Protein 1NLS (pdb70)

Nearest PDB structures (foldseek):
  4k1z-assembly1_C  TM=9.967E-01  e=8.860E-46  Canavalia boliviana
  5f5q-assembly1_A  TM=9.918E-01  e=4.093E-45  Canavalia cathartica
  2ow4-assembly1_A  TM=9.909E-01  e=2.829E-45  Canavalia rosea
  1wuv-assembly2_D-3  TM=9.919E-01  e=1.058E-44  Canavalia gladiata
  2cwm-assembly1_A  TM=9.911E-01  e=2.596E-44  Canavalia rosea

Sequence (237 aa):
ADTIVAVELDTYPNTDIGDPSYPHIGIDIKSVRSKKTAKWNMQNGKVGTAHIIYNSVDKRLSAVVSYPNADSATVSYDVDLDNVLPEWVRVGLSASTGLYKETNTILSWSFTSKLKSNSTHETNNALHFMFNQFSKDQKDLILQGDATTGTDGNLELTRVSSNGSPQGSSVGRALFYAPVHIWESSAVVASFEATFTFLIKSPDSHPADGIAFFISNIDSSIPSGSTGRLLGLFPDAN

Foldseek 3Di:
DWWKWKWWQWQFAPPVLPGPHGGWIFTDGRFLSGPKIKHDPDDAFFKKKKKWKDKQVQQKTKMWIDGPPDDIIMIIDRHRVPVRAPQKWWKKKKFFFAPFAKWKKWQKKKKKKWFFFPDVTRIDMDIDIDRFWCQCRPQKDKAWAWGGHDVRIITQWDADPVGAGDHPGMMMIIGNDIDGQDDPRGPMIMMMMMIMTHIHHPDPRHDTTMMIMIIHHPDHQAPPCHTSNRSPDNDRD

InterPro domains:
  IPR000985 Legume lectin, alpha chain, conserved site [PS00308] (248-257)
  IPR001220 Legume lectin domain [PF00139] (37-282)
  IPR001220 Legume lectin domain [cd06899] (37-278)
  IPR013320 Concanavalin A-like lectin/glucanase domain superfamily [SSF49899] (37-278)
  IPR016363 Legume lectin [PIRSF002690] (13-282)
  IPR019825 Legume lectin, beta chain, Mn/Ca-binding site [PS00307] (168-174)
  IPR050258 Leguminous Lectin [PTHR32401] (16-279)

Organism: Canavalia ensiformis (NCBI:txid3823)

B-factor: mean 15.06, std 12.26, range [3.86, 123.03]

CATH classification: 2.60.120.200

Secondary structure (DSSP, 8-state):
---EEEEEEE-S--GGGT--SS-EEEEEESSSS-SEEEE----TT-EEEEEEEEETTTTEEEEEEE-TTS--EEEEEE--GGGTS-SEEEEEEEEE-SSS----EEEEEEEEEEEEESSSS-EEEEEEEES---TT-TTEEEEET-EEEETTEEESS-B-TTS-B-SS-EEEEEESS-EE---TTEEEEEEEEEEEEE---SSSS---EEEEEEE-TT--PPTT--GGGTTT-SS--

Structure (mmCIF, N/CA/C/O backbone):
data_1NLS
#
_entry.id   1NLS
#
_cell.length_a   89.550
_cell.length_b   86.460
_cell.length_c   62.110
_cell.angle_alpha   90.00
_cell.angle_beta   90.00
_cell.angle_gamma   90.00
#
_symmetry.space_group_name_H-M   'I 2 2 2'
#
loop_
_entity.id
_entity.type
_entity.pdbx_description
1 polymer 'CONCANAVALIN A'
2 non-polymer 'MANGANESE (II) ION'
3 non-polymer 'CALCIUM ION'
4 water water
#
loop_
_atom_site.group_PDB
_atom_site.id
_atom_site.type_symbol
_atom_site.label_atom_id
_atom_site.label_alt_id
_atom_site.label_comp_id
_atom_site.label_asym_id
_atom_site.label_entity_id
_atom_site.label_seq_id
_atom_site.pdbx_PDB_ins_code
_atom_site.Cartn_x
_atom_site.Cartn_y
_atom_site.Cartn_z
_atom_site.occupancy
_atom_site.B_iso_or_equiv
_atom_site.auth_seq_id
_atom_site.auth_comp_id
_atom_site.auth_asym_id
_atom_site.auth_atom_id
_atom_site.pdbx_PDB_model_num
ATOM 1 N N . ALA A 1 1 ? 47.699 22.521 30.384 1.00 37.82 1 ALA A N 1
ATOM 2 C CA . ALA A 1 1 ? 48.661 22.866 29.347 1.00 27.31 1 ALA A CA 1
ATOM 3 C C . ALA A 1 1 ? 48.041 23.492 28.087 1.00 17.36 1 ALA A C 1
ATOM 4 O O . ALA A 1 1 ? 46.799 23.304 27.872 1.00 20.88 1 ALA A O 1
ATOM 6 N N . ASP A 1 2 ? 48.807 24.328 27.430 1.00 14.37 2 ASP A N 1
ATOM 7 C CA . ASP A 1 2 ? 48.339 24.986 26.199 1.00 11.73 2 ASP A CA 1
ATOM 8 C C . ASP A 1 2 ? 48.019 23.911 25.143 1.00 11.22 2 ASP A C 1
ATOM 9 O O . ASP A 1 2 ? 48.472 22.767 25.288 1.00 14.34 2 ASP A O 1
ATOM 14 N N . THR A 1 3 ? 47.341 24.394 24.096 1.00 10.42 3 THR A N 1
ATOM 15 C CA . THR A 1 3 ? 47.152 23.618 22.861 1.00 10.52 3 THR A CA 1
ATOM 16 C C . THR A 1 3 ? 47.984 24.298 21.775 1.00 9.81 3 THR A C 1
ATOM 17 O O . THR A 1 3 ? 47.730 25.469 21.509 1.00 12.38 3 THR A O 1
ATOM 21 N N . ILE A 1 4 ? 48.877 23.541 21.145 1.00 9.08 4 ILE A N 1
ATOM 22 C CA . ILE A 1 4 ? 49.788 24.096 20.140 1.00 8.61 4 ILE A CA 1
ATOM 23 C C . ILE A 1 4 ? 49.718 23.366 18.824 1.00 7.82 4 ILE A C 1
ATOM 24 O O . ILE A 1 4 ? 49.820 22.117 18.783 1.00 9.22 4 ILE A O 1
ATOM 29 N N . VAL A 1 5 ? 49.616 24.128 17.736 1.00 6.90 5 VAL A N 1
ATOM 30 C CA . VAL A 1 5 ? 49.878 23.685 16.375 1.00 6.84 5 VAL A CA 1
ATOM 31 C C . VAL A 1 5 ? 51.049 24.523 15.847 1.00 6.43 5 VAL A C 1
ATOM 32 O O . VAL A 1 5 ? 51.032 25.748 16.034 1.00 7.78 5 VAL A O 1
ATOM 36 N N . ALA A 1 6 ? 52.074 23.896 15.280 1.00 6.79 6 ALA A N 1
ATOM 37 C CA . ALA A 1 6 ? 53.224 24.682 14.851 1.00 6.34 6 ALA A CA 1
ATOM 38 C C . ALA A 1 6 ? 53.866 24.102 13.585 1.00 6.05 6 ALA A C 1
ATOM 39 O O . ALA A 1 6 ? 53.777 22.881 13.329 1.00 7.28 6 ALA A O 1
ATOM 41 N N . VAL A 1 7 ? 54.559 24.982 12.870 1.00 6.11 7 VAL A N 1
ATOM 42 C CA . VAL A 1 7 ? 55.508 24.605 11.813 1.00 5.87 7 VAL A CA 1
ATOM 43 C C . VAL A 1 7 ? 56.902 24.932 12.387 1.00 5.93 7 VAL A C 1
ATOM 44 O O . VAL A 1 7 ? 57.175 26.100 12.699 1.00 6.21 7 VAL A O 1
ATOM 48 N N . GLU A 1 8 ? 57.733 23.897 12.551 1.00 5.80 8 GLU A N 1
ATOM 49 C CA . GLU A 1 8 ? 59.089 24.088 13.099 1.00 6.06 8 GLU A CA 1
ATOM 50 C C . GLU A 1 8 ? 60.135 24.096 11.995 1.00 5.39 8 GLU A C 1
ATOM 51 O O . GLU A 1 8 ? 60.108 23.277 11.072 1.00 6.36 8 GLU A O 1
ATOM 57 N N . LEU A 1 9 ? 61.094 25.003 12.154 1.00 5.89 9 LEU A N 1
ATOM 58 C CA . LEU A 1 9 ? 62.379 25.046 11.403 1.00 6.02 9 LEU A CA 1
ATOM 59 C C . LEU A 1 9 ? 63.408 24.592 12.458 1.00 5.69 9 LEU A C 1
ATOM 60 O O . LEU A 1 9 ? 63.890 25.375 13.252 1.00 6.33 9 LEU A O 1
ATOM 67 N N . ASP A 1 10 ? 63.657 23.273 12.488 1.00 5.90 10 ASP A N 1
ATOM 68 C CA . ASP A 1 10 ? 64.398 22.614 13.554 1.00 6.24 10 ASP A CA 1
ATOM 69 C C . ASP A 1 10 ? 65.857 22.421 13.111 1.00 6.09 10 ASP A C 1
ATOM 70 O O . ASP A 1 10 ? 66.151 21.677 12.167 1.00 6.75 10 ASP A O 1
ATOM 75 N N . THR A 1 11 ? 66.747 23.217 13.756 1.00 6.15 11 THR A N 1
ATOM 76 C CA . THR A 1 11 ? 68.158 23.256 13.324 1.00 6.36 11 THR A CA 1
ATOM 77 C C . THR A 1 11 ? 69.026 22.161 13.940 1.00 6.43 11 THR A C 1
ATOM 78 O O . THR A 1 11 ? 70.160 21.977 13.423 1.00 8.01 11 THR A O 1
ATOM 82 N N . TYR A 1 12 ? 68.562 21.439 14.959 1.00 6.76 12 TYR A N 1
ATOM 83 C CA . TYR A 1 12 ? 69.434 20.494 15.676 1.00 6.73 12 TYR A CA 1
ATOM 84 C C . TYR A 1 12 ? 68.738 19.147 15.764 1.00 7.01 12 TYR A C 1
ATOM 85 O O . TYR A 1 12 ? 67.629 19.037 16.365 1.00 7.85 12 TYR A O 1
ATOM 94 N N . PRO A 1 13 ? 69.373 18.066 15.328 1.00 7.58 13 PRO A N 1
ATOM 95 C CA . PRO A 1 13 ? 68.740 16.752 15.360 1.00 8.41 13 PRO A CA 1
ATOM 96 C C . PRO A 1 13 ? 68.803 16.086 16.737 1.00 8.73 13 PRO A C 1
ATOM 97 O O . PRO A 1 13 ? 69.871 15.694 17.219 1.00 11.03 13 PRO A O 1
ATOM 101 N N . ASN A 1 14 ? 67.631 15.945 17.362 1.00 8.07 14 ASN A N 1
ATOM 102 C CA . ASN A 1 14 ? 67.472 15.226 18.641 1.00 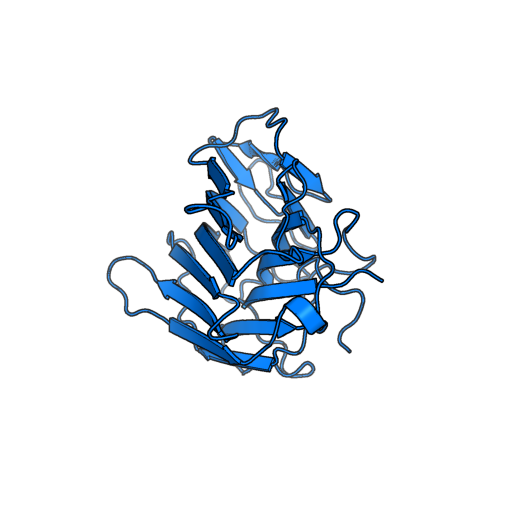8.61 14 ASN A CA 1
ATOM 103 C C . ASN A 1 14 ? 66.815 13.865 18.328 1.00 8.78 14 ASN A C 1
ATOM 104 O O . ASN A 1 14 ? 65.592 13.714 18.262 1.00 8.99 14 ASN A O 1
ATOM 109 N N . THR A 1 15 ? 67.626 12.840 18.066 1.00 11.47 15 THR A N 1
ATOM 110 C CA . THR A 1 15 ? 67.102 11.626 17.465 1.00 11.62 15 THR A CA 1
ATOM 111 C C . THR A 1 15 ? 66.220 10.850 18.449 1.00 11.94 15 THR A C 1
ATOM 112 O O . THR A 1 15 ? 65.348 10.111 17.998 1.00 14.60 15 THR A O 1
ATOM 116 N N . ASP A 1 16 ? 66.429 10.976 19.778 1.00 12.22 16 ASP A N 1
ATOM 117 C CA . ASP A 1 16 ? 65.542 10.311 20.759 1.00 12.98 16 ASP A CA 1
ATOM 118 C C . ASP A 1 16 ? 64.134 10.866 20.925 1.00 14.16 16 ASP A C 1
ATOM 119 O O . ASP A 1 16 ? 63.334 10.1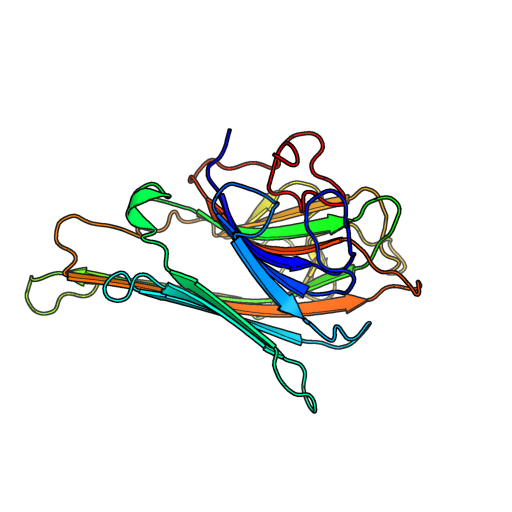47 21.522 1.00 22.44 16 ASP A O 1
ATOM 124 N N . ILE A 1 17 ? 63.801 11.984 20.315 1.00 11.87 17 ILE A N 1
ATOM 125 C CA . ILE A 1 17 ? 62.449 12.474 20.238 1.00 11.95 17 ILE A CA 1
ATOM 126 C C . ILE A 1 17 ? 61.908 12.483 18.798 1.00 10.47 17 ILE A C 1
ATOM 127 O O . ILE A 1 17 ? 60.982 13.197 18.483 1.00 13.62 17 ILE A O 1
ATOM 132 N N . GLY A 1 18 ? 62.573 11.645 17.972 1.00 11.35 18 GLY A N 1
ATOM 133 C CA . GLY A 1 18 ? 62.042 11.352 16.622 1.00 11.92 18 GLY A CA 1
ATOM 134 C C . GLY A 1 18 ? 62.562 12.288 15.577 1.00 10.09 18 GLY A C 1
ATOM 135 O O . GLY A 1 18 ? 62.144 12.132 14.397 1.00 11.03 18 GLY A O 1
ATOM 136 N N . ASP A 1 19 ? 63.452 13.227 15.882 1.00 8.47 19 ASP A N 1
ATOM 137 C CA . ASP A 1 19 ? 63.987 14.045 14.809 1.00 8.19 19 ASP A CA 1
ATOM 138 C C . ASP A 1 19 ? 64.750 13.147 13.827 1.00 8.42 19 ASP A C 1
ATOM 139 O O . ASP A 1 19 ? 65.482 12.223 14.246 1.00 9.89 19 ASP A O 1
ATOM 144 N N . PRO A 1 20 ? 64.713 13.448 12.544 1.00 9.29 20 PRO A N 1
ATOM 145 C CA . PRO A 1 20 ? 65.680 12.847 11.599 1.00 10.07 20 PRO A CA 1
ATOM 146 C C . PRO A 1 20 ? 67.069 13.355 11.931 1.00 9.45 20 PRO A C 1
ATOM 147 O O . PRO A 1 20 ? 67.248 14.328 12.654 1.00 10.21 20 PRO A O 1
ATOM 151 N N . SER A 1 21 ? 68.089 12.692 11.335 1.00 11.45 21 SER A N 1
ATOM 152 C CA . SER A 1 21 ? 69.499 13.023 11.626 1.00 12.47 21 SER A CA 1
ATOM 153 C C . SER A 1 21 ? 70.050 14.225 10.840 1.00 12.50 21 SER A C 1
ATOM 154 O O . SER A 1 21 ? 71.191 14.181 10.391 1.00 20.26 21 SER A O 1
ATOM 159 N N . TYR A 1 22 ? 69.264 15.252 10.634 1.00 10.64 22 TYR A N 1
ATOM 160 C CA . TYR A 1 22 ? 69.632 16.417 9.881 1.00 10.70 22 TYR A CA 1
ATOM 161 C C . TYR A 1 22 ? 68.665 17.567 10.238 1.00 8.94 22 TYR A C 1
ATOM 162 O O . TYR A 1 22 ? 67.536 17.277 10.727 1.00 9.12 22 TYR A O 1
ATOM 171 N N . PRO A 1 23 ? 69.033 18.809 9.986 1.00 8.68 23 PRO A N 1
ATOM 172 C CA . PRO A 1 23 ? 68.054 19.932 10.103 1.00 7.81 23 PRO A CA 1
ATOM 173 C C . PRO A 1 23 ? 66.838 19.612 9.216 1.00 6.92 23 PRO A C 1
ATOM 174 O O . PRO A 1 23 ? 66.955 19.026 8.154 1.00 7.60 23 PRO A O 1
ATOM 178 N N . HIS A 1 24 ? 65.661 20.075 9.685 1.00 6.57 24 HIS A N 1
ATOM 179 C CA . HIS A 1 24 ? 64.415 19.632 9.035 1.00 6.76 24 HIS A CA 1
ATOM 180 C C . HIS A 1 24 ? 63.309 20.663 9.325 1.00 6.14 24 HIS A C 1
ATOM 181 O O . HIS A 1 24 ? 63.378 21.424 10.283 1.00 7.28 24 HIS A O 1
ATOM 188 N N . ILE A 1 25 ? 62.307 20.625 8.430 1.00 6.97 25 ILE A N 1
ATOM 189 C CA . ILE A 1 25 ? 61.035 21.357 8.661 1.00 7.04 25 ILE A CA 1
ATOM 190 C C . ILE A 1 25 ? 60.004 20.349 9.079 1.00 7.09 25 ILE A C 1
ATOM 191 O O . ILE A 1 25 ? 60.009 19.175 8.607 1.00 9.69 25 ILE A O 1
ATOM 199 N N . GLY A 1 26 ? 59.126 20.681 10.020 1.00 6.51 26 GLY A N 1
ATOM 200 C CA . GLY A 1 26 ? 58.174 19.696 10.559 1.00 7.44 26 GLY A CA 1
ATOM 201 C C . GLY A 1 26 ? 56.834 20.372 10.868 1.00 6.44 26 GLY A C 1
ATOM 202 O O . GLY A 1 26 ? 56.747 21.567 11.175 1.00 7.00 26 GLY A O 1
ATOM 203 N N . ILE A 1 27 ? 55.795 19.519 10.900 1.00 7.13 27 ILE A N 1
ATOM 204 C CA . ILE A 1 27 ? 54.445 19.903 11.368 1.00 6.99 27 ILE A CA 1
ATOM 205 C C . ILE A 1 27 ? 54.189 19.262 12.706 1.00 7.04 27 ILE A C 1
ATOM 206 O O . ILE A 1 27 ? 54.243 18.006 12.811 1.00 7.72 27 ILE A O 1
ATOM 213 N N . ASP A 1 28 ? 53.923 20.091 13.708 1.00 6.68 28 ASP A N 1
ATOM 214 C CA . ASP A 1 28 ? 53.758 19.671 15.104 1.00 6.58 28 ASP A CA 1
ATOM 215 C C . ASP A 1 28 ? 52.302 19.881 15.530 1.00 7.06 28 ASP A C 1
ATOM 216 O O . ASP A 1 28 ? 51.810 21.026 15.530 1.00 7.81 28 ASP A O 1
ATOM 221 N N . ILE A 1 29 ? 51.617 18.806 15.877 1.00 7.37 29 ILE A N 1
ATOM 222 C CA . ILE A 1 29 ? 50.189 18.865 16.289 1.00 8.01 29 ILE A CA 1
ATOM 223 C C . ILE A 1 29 ? 50.172 18.349 17.736 1.00 8.41 29 ILE A C 1
ATOM 224 O O . ILE A 1 29 ? 50.188 17.135 17.995 1.00 9.43 29 ILE A O 1
ATOM 229 N N . LYS A 1 30 ? 50.203 19.285 18.708 1.00 8.68 30 LYS A N 1
ATOM 230 C CA . LYS A 1 30 ? 50.100 18.984 20.117 1.00 9.49 30 LYS A CA 1
ATOM 231 C C . LYS A 1 30 ? 51.280 18.180 20.701 1.00 10.50 30 LYS A C 1
ATOM 232 O O . LYS A 1 30 ? 51.191 17.622 21.804 1.00 12.42 30 LYS A O 1
ATOM 238 N N . SER A 1 31 ? 52.402 18.112 19.958 1.00 9.70 31 SER A N 1
ATOM 239 C CA . SER A 1 31 ? 53.585 17.372 20.423 1.00 9.55 31 SER A CA 1
ATOM 240 C C . SER A 1 31 ? 54.789 17.908 19.649 1.00 8.32 31 SER A C 1
ATOM 241 O O . SER A 1 31 ? 54.686 18.195 18.442 1.00 8.61 31 SER A O 1
ATOM 244 N N . VAL A 1 32 ? 55.951 17.924 20.320 1.00 8.39 32 VAL A N 1
ATOM 245 C CA . VAL A 1 32 ? 57.232 18.228 19.671 1.00 8.79 32 VAL A CA 1
ATOM 246 C C . VAL A 1 32 ? 57.689 17.139 18.712 1.00 8.87 32 VAL A C 1
ATOM 247 O O . VAL A 1 32 ? 58.584 17.335 17.888 1.00 10.24 32 VAL A O 1
ATOM 251 N N . ARG A 1 33 ? 57.145 15.941 18.802 1.00 9.34 33 ARG A N 1
ATOM 252 C CA . ARG A 1 33 ? 57.397 14.797 17.943 1.00 9.37 33 ARG A CA 1
ATOM 253 C C . ARG A 1 33 ? 56.557 14.978 16.709 1.00 9.36 33 ARG A C 1
ATOM 254 O O . ARG A 1 33 ? 55.359 14.632 16.659 1.00 10.02 33 ARG A O 1
ATOM 262 N N . SER A 1 34 ? 57.152 15.584 15.685 1.00 9.04 34 SER A N 1
ATOM 263 C CA . SER A 1 34 ? 56.417 16.032 14.500 1.00 8.25 34 SER A CA 1
ATOM 264 C C . SER A 1 34 ? 55.632 14.888 13.900 1.00 8.52 34 SER A C 1
ATOM 265 O O . SER A 1 34 ? 56.108 13.764 13.808 1.00 10.25 34 SER A O 1
ATOM 268 N N . LYS A 1 35 ? 54.457 15.239 13.372 1.00 8.51 35 LYS A N 1
ATOM 269 C CA . LYS A 1 35 ? 53.640 14.305 12.587 1.00 8.85 35 LYS A CA 1
ATOM 270 C C . LYS A 1 35 ? 54.219 14.049 11.202 1.00 9.26 35 LYS A C 1
ATOM 271 O O . LYS A 1 35 ? 53.949 12.957 10.618 1.00 10.92 35 LYS A O 1
ATOM 277 N N . LYS A 1 36 ? 54.955 14.974 10.636 1.00 9.15 36 LYS A N 1
ATOM 278 C CA . LYS A 1 36 ? 55.556 14.883 9.305 1.00 10.04 36 LYS A CA 1
ATOM 279 C C . LYS A 1 36 ? 56.779 15.799 9.289 1.00 8.66 36 LYS A C 1
ATOM 280 O O . LYS A 1 36 ? 56.728 16.883 9.873 1.00 8.51 36 LYS A O 1
ATOM 286 N N . THR A 1 37 ? 57.869 15.339 8.656 1.00 9.21 37 THR A N 1
ATOM 287 C CA . THR A 1 37 ? 59.094 16.121 8.495 1.00 8.71 37 THR A CA 1
ATOM 288 C C . THR A 1 37 ? 59.583 16.074 7.043 1.00 8.86 37 THR A C 1
ATOM 289 O O . THR A 1 37 ? 59.232 15.120 6.315 1.00 10.08 37 THR A O 1
ATOM 293 N N . ALA A 1 38 ? 60.440 17.008 6.680 1.00 8.29 38 ALA A N 1
ATOM 294 C CA . ALA A 1 38 ? 61.207 16.982 5.439 1.00 8.50 38 ALA A CA 1
ATOM 295 C C . ALA A 1 38 ? 62.611 17.560 5.707 1.00 7.19 38 ALA A C 1
ATOM 296 O O . ALA A 1 38 ? 62.787 18.432 6.542 1.00 7.74 38 ALA A O 1
ATOM 298 N N . LYS A 1 39 ? 63.591 17.020 4.974 1.00 8.53 39 LYS A N 1
ATOM 299 C CA . LYS A 1 39 ? 64.954 17.526 5.084 1.00 7.91 39 LYS A CA 1
ATOM 300 C C . LYS A 1 39 ? 65.029 19.020 4.691 1.00 7.41 39 LYS A C 1
ATOM 301 O O . LYS A 1 39 ? 64.428 19.466 3.705 1.00 8.72 39 LYS A O 1
ATOM 309 N N . TRP A 1 40 ? 65.799 19.772 5.471 1.00 7.54 40 TRP A N 1
ATOM 310 C CA . TRP A 1 40 ? 65.963 21.216 5.273 1.00 7.58 40 TRP A CA 1
ATOM 311 C C . TRP A 1 40 ? 67.493 21.517 5.224 1.00 7.83 40 TRP A C 1
ATOM 312 O O . TRP A 1 40 ? 68.196 21.323 6.226 1.00 8.99 40 TRP A O 1
ATOM 323 N N . ASN A 1 41 ? 67.951 22.002 4.071 1.00 7.55 41 ASN A N 1
ATOM 324 C CA . ASN A 1 41 ? 69.360 22.384 3.903 1.00 8.46 41 ASN A CA 1
ATOM 325 C C . ASN A 1 41 ? 69.570 23.783 4.432 1.00 8.85 41 ASN A C 1
ATOM 326 O O . ASN A 1 41 ? 69.755 24.785 3.723 1.00 9.80 41 ASN A O 1
ATOM 331 N N . MET A 1 42 ? 69.573 23.891 5.773 1.00 9.30 42 MET A N 1
ATOM 332 C CA . MET A 1 42 ? 69.699 25.158 6.460 1.00 9.66 42 MET A CA 1
ATOM 333 C C . MET A 1 42 ? 71.070 25.782 6.148 1.00 9.64 42 MET A C 1
ATOM 334 O O . MET A 1 42 ? 72.088 25.079 6.101 1.00 12.03 42 MET A O 1
ATOM 341 N N . GLN A 1 43 ? 71.102 27.072 5.951 1.00 10.04 43 GLN A N 1
ATOM 342 C CA . GLN A 1 43 ? 72.320 27.876 5.620 1.00 10.21 43 GLN A CA 1
ATOM 343 C C . GLN A 1 43 ? 72.587 28.886 6.716 1.00 10.38 43 GLN A C 1
ATOM 344 O O . GLN A 1 43 ? 71.919 29.906 6.862 1.00 12.88 43 GLN A O 1
ATOM 350 N N . ASN A 1 44 ? 73.658 28.622 7.473 1.00 11.80 44 ASN A N 1
ATOM 351 C CA . ASN A 1 44 ? 74.093 29.472 8.579 1.00 10.91 44 ASN A CA 1
ATOM 352 C C . ASN A 1 44 ? 74.440 30.827 8.030 1.00 10.98 44 ASN A C 1
ATOM 353 O O . ASN A 1 44 ? 75.304 30.993 7.158 1.00 14.51 44 ASN A O 1
ATOM 358 N N . GLY A 1 45 ? 73.788 31.874 8.536 1.00 10.18 45 GLY A N 1
ATOM 359 C CA . GLY A 1 45 ? 74.134 33.258 8.199 1.00 11.79 45 GLY A CA 1
ATOM 360 C C . GLY A 1 45 ? 73.425 33.859 6.995 1.00 10.88 45 GLY A C 1
ATOM 361 O O . GLY A 1 45 ? 73.689 35.040 6.664 1.00 14.46 45 GLY A O 1
ATOM 362 N N . LYS A 1 46 ? 72.510 33.108 6.376 1.00 9.86 46 LYS A N 1
ATOM 363 C CA . LYS A 1 46 ? 71.783 33.618 5.222 1.00 10.20 46 LYS A CA 1
ATOM 364 C C . LYS A 1 46 ? 70.315 33.887 5.594 1.00 8.52 46 LYS A C 1
ATOM 365 O O . LYS A 1 46 ? 69.763 33.226 6.453 1.00 12.24 46 LYS A O 1
ATOM 371 N N . VAL A 1 47 ? 69.702 34.880 4.979 1.00 10.22 47 VAL A N 1
ATOM 372 C CA . VAL A 1 47 ? 68.285 35.195 5.209 1.00 9.01 47 VAL A CA 1
ATOM 373 C C . VAL A 1 47 ? 67.402 34.221 4.412 1.00 8.60 47 VAL A C 1
ATOM 374 O O . VAL A 1 47 ? 67.543 34.129 3.186 1.00 12.70 47 VAL A O 1
ATOM 378 N N . GLY A 1 48 ? 66.509 33.530 5.122 1.00 7.53 48 GLY A N 1
ATOM 379 C CA . GLY A 1 48 ? 65.550 32.638 4.484 1.00 9.29 48 GLY A CA 1
ATOM 380 C C . GLY A 1 48 ? 64.107 33.114 4.689 1.00 6.39 48 GLY A C 1
ATOM 381 O O . GLY A 1 48 ? 63.851 34.011 5.481 1.00 7.18 48 GLY A O 1
ATOM 382 N N . THR A 1 49 ? 63.191 32.448 3.975 1.00 6.64 49 THR A N 1
ATOM 383 C CA . THR A 1 49 ? 61.765 32.751 4.028 1.00 6.86 49 THR A CA 1
ATOM 384 C C . THR A 1 49 ? 60.953 31.482 4.192 1.00 6.52 49 THR A C 1
ATOM 385 O O . THR A 1 49 ? 61.178 30.533 3.424 1.00 8.19 49 THR A O 1
ATOM 389 N N . ALA A 1 50 ? 59.987 31.507 5.099 1.00 6.70 50 ALA A N 1
ATOM 390 C CA . ALA A 1 50 ? 59.044 30.430 5.305 1.00 6.53 50 ALA A CA 1
ATOM 391 C C . ALA A 1 50 ? 57.610 30.921 4.986 1.00 6.68 50 ALA A C 1
ATOM 392 O O . ALA A 1 50 ? 57.246 32.028 5.372 1.00 8.08 50 ALA A O 1
ATOM 394 N N . HIS A 1 51 ? 56.830 30.022 4.411 1.00 6.75 51 HIS A N 1
ATOM 395 C CA . HIS A 1 51 ? 55.409 30.232 4.086 1.00 7.08 51 HIS A CA 1
ATOM 396 C C . HIS A 1 51 ? 54.593 29.078 4.688 1.00 7.36 51 HIS A C 1
ATOM 397 O O . HIS A 1 51 ? 54.995 27.921 4.564 1.00 9.56 51 HIS A O 1
ATOM 404 N N . ILE A 1 52 ? 53.448 29.414 5.300 1.00 6.95 52 ILE A N 1
ATOM 405 C CA . ILE A 1 52 ? 52.551 28.436 5.920 1.00 7.31 52 ILE A CA 1
ATOM 406 C C . ILE A 1 52 ? 51.119 28.734 5.387 1.00 7.32 52 ILE A C 1
ATOM 407 O O . ILE A 1 52 ? 50.712 29.880 5.353 1.00 9.09 52 ILE A O 1
ATOM 412 N N . ILE A 1 53 ? 50.402 27.687 4.979 1.00 6.51 53 ILE A N 1
ATOM 413 C CA . ILE A 1 53 ? 49.066 27.831 4.382 1.00 6.92 53 ILE A CA 1
ATOM 414 C C . ILE A 1 53 ? 48.147 26.722 4.921 1.00 6.88 53 ILE A C 1
ATOM 415 O O . ILE A 1 53 ? 48.548 25.575 5.194 1.00 7.84 53 ILE A O 1
ATOM 420 N N . TYR A 1 54 ? 46.835 27.078 5.025 1.00 7.10 54 TYR A N 1
ATOM 421 C CA . TYR A 1 54 ? 45.815 26.146 5.466 1.00 7.11 54 TYR A CA 1
ATOM 422 C C . TYR A 1 54 ? 44.430 26.663 5.023 1.00 7.04 54 TYR A C 1
ATOM 423 O O . TYR A 1 54 ? 44.184 27.863 5.120 1.00 7.44 54 TYR A O 1
ATOM 432 N N . ASN A 1 55 ? 43.507 25.738 4.727 1.00 6.92 55 ASN A N 1
ATOM 433 C CA . ASN A 1 55 ? 42.095 26.146 4.624 1.00 7.36 55 ASN A CA 1
ATOM 434 C C . ASN A 1 55 ? 41.225 24.988 5.146 1.00 7.21 55 ASN A C 1
ATOM 435 O O . ASN A 1 55 ? 41.600 23.828 5.148 1.00 7.53 55 ASN A O 1
ATOM 440 N N . SER A 1 56 ? 39.992 25.389 5.561 1.00 7.75 56 SER A N 1
ATOM 441 C CA . SER A 1 56 ? 39.075 24.431 6.195 1.00 7.97 56 SER A CA 1
ATOM 442 C C . SER A 1 56 ? 38.357 23.504 5.219 1.00 8.04 56 SER A C 1
ATOM 443 O O . SER A 1 56 ? 37.705 22.540 5.691 1.00 9.80 56 SER A O 1
ATOM 446 N N . VAL A 1 57 ? 38.404 23.790 3.924 1.00 8.18 57 VAL A N 1
ATOM 447 C CA . VAL A 1 57 ? 37.827 22.871 2.928 1.00 9.05 57 VAL A CA 1
ATOM 448 C C . VAL A 1 57 ? 38.724 21.660 2.781 1.00 9.33 57 VAL A C 1
ATOM 449 O O . VAL A 1 57 ? 38.299 20.501 2.775 1.00 12.89 57 VAL A O 1
ATOM 453 N N . ASP A 1 58 ? 40.022 21.943 2.517 1.00 9.16 58 ASP A N 1
ATOM 454 C CA . ASP A 1 58 ? 40.992 20.865 2.263 1.00 9.44 58 ASP A CA 1
ATOM 455 C C . ASP A 1 58 ? 41.576 20.242 3.497 1.00 8.67 58 ASP A C 1
ATOM 456 O O . ASP A 1 58 ? 42.020 19.070 3.461 1.00 10.90 58 ASP A O 1
ATOM 461 N N . LYS A 1 59 ? 41.646 20.965 4.599 1.00 8.38 59 LYS A N 1
ATOM 462 C CA . LYS A 1 59 ? 42.109 20.424 5.885 1.00 8.33 59 LYS A CA 1
ATOM 463 C C . LYS A 1 59 ? 43.525 19.826 5.720 1.00 8.26 59 LYS A C 1
ATOM 464 O O . LYS A 1 59 ? 43.819 18.703 6.169 1.00 9.86 59 LYS A O 1
ATOM 472 N N . ARG A 1 60 ? 44.416 20.646 5.176 1.00 8.86 60 ARG A N 1
ATOM 473 C CA . ARG A 1 60 ? 45.816 20.264 4.964 1.00 9.16 60 ARG A CA 1
ATOM 474 C C . ARG A 1 60 ? 46.701 21.450 5.353 1.00 8.23 60 ARG A C 1
ATOM 475 O O . ARG A 1 60 ? 46.649 22.527 4.763 1.00 9.58 60 ARG A O 1
ATOM 488 N N . LEU A 1 61 ? 47.539 21.245 6.366 1.00 7.80 61 LEU A N 1
ATOM 489 C CA . LEU A 1 61 ? 48.498 22.277 6.809 1.00 7.23 61 LEU A CA 1
ATOM 490 C C . LEU A 1 61 ? 49.798 22.047 6.021 1.00 7.39 61 LEU A C 1
ATOM 491 O O . LEU A 1 61 ? 50.369 20.954 6.094 1.00 9.27 61 LEU A O 1
ATOM 496 N N . SER A 1 62 ? 50.244 23.078 5.286 1.00 6.85 62 SER A N 1
ATOM 497 C CA . SER A 1 62 ? 51.428 22.966 4.401 1.00 7.28 62 SER A CA 1
ATOM 498 C C . SER A 1 62 ? 52.380 24.115 4.681 1.00 7.03 62 SER A C 1
ATOM 499 O O . SER A 1 62 ? 51.980 25.213 5.051 1.00 7.76 62 SER A O 1
ATOM 502 N N . ALA A 1 63 ? 53.682 23.833 4.443 1.00 6.78 63 ALA A N 1
ATOM 503 C CA . ALA A 1 63 ? 54.699 24.843 4.616 1.00 6.53 63 ALA A CA 1
ATOM 504 C C . ALA A 1 63 ? 55.804 24.656 3.571 1.00 6.32 63 ALA A C 1
ATOM 505 O O . ALA A 1 63 ? 56.067 23.515 3.112 1.00 7.35 63 ALA A O 1
ATOM 507 N N . VAL A 1 64 ? 56.455 25.759 3.212 1.00 6.63 64 VAL A N 1
ATOM 508 C CA . VAL A 1 64 ? 57.577 25.793 2.276 1.00 6.84 64 VAL A CA 1
ATOM 509 C C . VAL A 1 64 ? 58.640 26.749 2.859 1.00 7.43 64 VAL A C 1
ATOM 510 O O . VAL A 1 64 ? 58.293 27.789 3.412 1.00 9.51 64 VAL A O 1
ATOM 514 N N . VAL A 1 65 ? 59.925 26.364 2.770 1.00 7.16 65 VAL A N 1
ATOM 515 C CA . VAL A 1 65 ? 61.012 27.206 3.237 1.00 6.81 65 VAL A CA 1
ATOM 516 C C . VAL A 1 65 ? 62.065 27.237 2.082 1.00 6.97 65 VAL A C 1
ATOM 517 O O . VAL A 1 65 ? 62.339 26.230 1.441 1.00 8.73 65 VAL A O 1
ATOM 524 N N . SER A 1 66 ? 62.681 28.398 1.907 1.00 7.22 66 SER A N 1
ATOM 525 C CA . SER A 1 66 ? 63.707 28.577 0.855 1.00 8.41 66 SER A CA 1
ATOM 526 C C . SER A 1 66 ? 64.712 29.645 1.265 1.00 6.53 66 SER A C 1
ATOM 527 O O . SER A 1 66 ? 64.500 30.430 2.178 1.00 8.25 66 SER A O 1
ATOM 530 N N . TYR A 1 67 ? 65.834 29.648 0.517 1.00 7.48 67 TYR A N 1
ATOM 531 C CA . TYR A 1 67 ? 66.791 30.736 0.471 1.00 7.48 67 TYR A CA 1
ATOM 532 C C . TYR A 1 67 ? 66.943 31.223 -0.965 1.00 7.86 67 TYR A C 1
ATOM 533 O O . TYR A 1 67 ? 66.764 30.419 -1.906 1.00 8.44 67 TYR A O 1
ATOM 542 N N . PRO A 1 68 ? 67.402 32.455 -1.173 1.00 9.40 68 PRO A N 1
ATOM 543 C CA . PRO A 1 68 ? 67.805 32.874 -2.524 1.00 10.83 68 PRO A CA 1
ATOM 544 C C . PRO A 1 68 ? 68.869 31.883 -3.083 1.00 8.83 68 PRO A C 1
ATOM 545 O O . PRO A 1 68 ? 69.742 31.418 -2.379 1.00 10.04 68 PRO A O 1
ATOM 549 N N . ASN A 1 69 ? 68.801 31.629 -4.387 1.00 10.10 69 ASN A N 1
ATOM 550 C CA . ASN A 1 69 ? 69.761 30.788 -5.110 1.00 10.07 69 ASN A CA 1
ATOM 551 C C . ASN A 1 69 ? 69.673 29.330 -4.751 1.00 9.49 69 ASN A C 1
ATOM 552 O O . ASN A 1 69 ? 70.498 28.541 -5.251 1.00 11.52 69 ASN A O 1
ATOM 557 N N . ALA A 1 70 ? 68.664 28.910 -3.963 1.00 8.89 70 ALA A N 1
ATOM 558 C CA . ALA A 1 70 ? 68.573 27.519 -3.501 1.00 7.84 70 ALA A CA 1
ATOM 559 C C . ALA A 1 70 ? 67.169 26.934 -3.768 1.00 7.58 70 ALA A C 1
ATOM 560 O O . ALA A 1 70 ? 66.186 27.673 -3.852 1.00 8.47 70 ALA A O 1
ATOM 562 N N . ASP A 1 71 ? 67.132 25.627 -3.868 1.00 7.37 71 ASP A N 1
ATOM 563 C CA . ASP A 1 71 ? 65.869 24.880 -3.894 1.00 7.38 71 ASP A CA 1
ATOM 564 C C . ASP A 1 71 ? 65.145 25.031 -2.558 1.00 7.28 71 ASP A C 1
ATOM 565 O O . ASP A 1 71 ? 65.688 25.339 -1.533 1.00 10.28 71 ASP A O 1
ATOM 570 N N . SER A 1 72 ? 63.842 24.763 -2.615 1.00 7.68 72 SER A N 1
ATOM 571 C CA . SER A 1 72 ? 62.972 24.804 -1.441 1.00 7.62 72 SER A CA 1
ATOM 572 C C . SER A 1 72 ? 62.872 23.433 -0.769 1.00 7.21 72 SER A C 1
ATOM 573 O O . SER A 1 72 ? 63.210 22.381 -1.352 1.00 7.90 72 SER A O 1
ATOM 578 N N . ALA A 1 73 ? 62.338 23.449 0.471 1.00 7.37 73 ALA A N 1
ATOM 579 C CA . ALA A 1 73 ? 61.887 22.270 1.201 1.00 7.47 73 ALA A CA 1
ATOM 580 C C . ALA A 1 73 ? 60.406 22.479 1.510 1.00 6.80 73 ALA A C 1
ATOM 581 O O . ALA A 1 73 ? 59.977 23.604 1.797 1.00 7.91 73 ALA A O 1
ATOM 583 N N . THR A 1 74 ? 59.634 21.382 1.513 1.00 7.19 74 THR A N 1
ATOM 584 C CA . THR A 1 74 ? 58.185 21.490 1.809 1.00 7.28 74 THR A CA 1
ATOM 585 C C . THR A 1 74 ? 57.739 20.316 2.627 1.00 6.88 74 THR A C 1
ATOM 586 O O . THR A 1 74 ? 58.266 19.195 2.549 1.00 8.23 74 THR A O 1
ATOM 590 N N . VAL A 1 75 ? 56.687 20.561 3.435 1.00 7.26 75 VAL A N 1
ATOM 591 C CA . VAL A 1 75 ? 56.039 19.492 4.232 1.00 7.57 75 VAL A CA 1
ATOM 592 C C . VAL A 1 75 ? 54.542 19.796 4.300 1.00 7.81 75 VAL A C 1
ATOM 593 O O . VAL A 1 75 ? 54.122 20.951 4.334 1.00 8.36 75 VAL A O 1
ATOM 597 N N . SER A 1 76 ? 53.747 18.718 4.336 1.00 7.99 76 SER A N 1
ATOM 598 C CA . SER A 1 76 ? 52.292 18.831 4.461 1.00 9.27 76 SER A CA 1
ATOM 599 C C . SER A 1 76 ? 51.748 17.731 5.384 1.00 9.23 76 SER A C 1
ATOM 600 O O . SER A 1 76 ? 52.318 16.636 5.448 1.00 10.61 76 SER A O 1
ATOM 603 N N . TYR A 1 77 ? 50.609 18.029 6.028 1.00 8.90 77 TYR A N 1
ATOM 604 C CA . TYR A 1 77 ? 49.978 17.052 6.894 1.00 8.74 77 TYR A CA 1
ATOM 605 C C . TYR A 1 77 ? 48.447 17.301 6.867 1.00 7.90 77 TYR A C 1
ATOM 606 O O . TYR A 1 77 ? 47.997 18.433 7.060 1.00 8.95 77 TYR A O 1
ATOM 615 N N . ASP A 1 78 ? 47.693 16.217 6.658 1.00 8.49 78 ASP A N 1
ATOM 616 C CA . ASP A 1 78 ? 46.215 16.264 6.681 1.00 8.95 78 ASP A CA 1
ATOM 617 C C . ASP A 1 78 ? 45.739 16.329 8.134 1.00 9.38 78 ASP A C 1
ATOM 618 O O . ASP A 1 78 ? 45.953 15.387 8.902 1.00 11.36 78 ASP A O 1
ATOM 626 N N . VAL A 1 79 ? 45.065 17.400 8.501 1.00 8.99 79 VAL A N 1
ATOM 627 C CA . VAL A 1 79 ? 44.591 17.624 9.857 1.00 9.97 79 VAL A CA 1
ATOM 628 C C . VAL A 1 79 ? 43.444 18.662 9.798 1.00 9.07 79 VAL A C 1
ATOM 629 O O . VAL A 1 79 ? 43.533 19.695 9.115 1.00 10.25 79 VAL A O 1
ATOM 633 N N . ASP A 1 80 ? 42.350 18.292 10.487 1.00 9.46 80 ASP A N 1
ATOM 634 C CA . ASP A 1 80 ? 41.222 19.256 10.653 1.00 9.19 80 ASP A CA 1
ATOM 635 C C . ASP A 1 80 ? 41.486 20.110 11.872 1.00 9.29 80 ASP A C 1
ATOM 636 O O . ASP A 1 80 ? 41.305 19.657 12.998 1.00 10.12 80 ASP A O 1
ATOM 641 N N . LEU A 1 81 ? 41.993 21.332 11.652 1.00 9.63 81 LEU A N 1
ATOM 642 C CA . LEU A 1 81 ? 42.356 22.182 12.770 1.00 10.19 81 LEU A CA 1
ATOM 643 C C . LEU A 1 81 ? 41.201 22.553 13.671 1.00 11.10 81 LEU A C 1
ATOM 644 O O . LEU A 1 81 ? 41.419 22.883 14.841 1.00 11.40 81 LEU A O 1
ATOM 649 N N . ASP A 1 82 ? 39.955 22.485 13.165 1.00 10.45 82 ASP A N 1
ATOM 650 C CA . ASP A 1 82 ? 38.824 22.752 14.064 1.00 11.31 82 ASP A CA 1
ATOM 651 C C . ASP A 1 82 ? 38.624 21.660 15.090 1.00 10.52 82 ASP A C 1
ATOM 652 O O . ASP A 1 82 ? 37.889 21.914 16.041 1.00 12.13 82 ASP A O 1
ATOM 657 N N . ASN A 1 83 ? 39.255 20.507 14.902 1.00 10.27 83 ASN A N 1
ATOM 658 C CA . ASN A 1 83 ? 39.240 19.467 15.901 1.00 11.12 83 ASN A CA 1
ATOM 659 C C . ASN A 1 83 ? 40.443 19.496 16.850 1.00 10.67 83 ASN A C 1
ATOM 660 O O . ASN A 1 83 ? 40.550 18.621 17.751 1.00 15.32 83 ASN A O 1
ATOM 665 N N . VAL A 1 84 ? 41.343 20.399 16.645 1.00 9.92 84 VAL A N 1
ATOM 666 C CA . VAL A 1 84 ? 42.550 20.553 17.454 1.00 10.05 84 VAL A CA 1
ATOM 667 C C . VAL A 1 84 ? 42.538 21.831 18.261 1.00 9.39 84 VAL A C 1
ATOM 668 O O . VAL A 1 84 ? 42.771 21.854 19.478 1.00 11.84 84 VAL A O 1
ATOM 672 N N . LEU A 1 85 ? 42.261 22.955 17.590 1.00 9.67 85 LEU A N 1
ATOM 673 C CA . LEU A 1 85 ? 42.347 24.294 18.194 1.00 9.47 85 LEU A CA 1
ATOM 674 C C . LEU A 1 85 ? 40.971 24.833 18.568 1.00 9.84 85 LEU A C 1
ATOM 675 O O . LEU A 1 85 ? 39.953 24.428 17.976 1.00 11.21 85 LEU A O 1
ATOM 680 N N . PRO A 1 86 ? 40.949 25.731 19.561 1.00 9.62 86 PRO A N 1
ATOM 681 C CA . PRO A 1 86 ? 39.690 26.450 19.873 1.00 10.66 86 PRO A CA 1
ATOM 682 C C . PRO A 1 86 ? 39.316 27.426 18.769 1.00 9.56 86 PRO A C 1
ATOM 683 O O . PRO A 1 86 ? 40.094 27.712 17.829 1.00 10.89 86 PRO A O 1
ATOM 687 N N . GLU A 1 87 ? 38.085 27.959 18.832 1.00 9.45 87 GLU A N 1
ATOM 688 C CA . GLU A 1 87 ? 37.549 28.854 17.836 1.00 9.89 87 GLU A CA 1
ATOM 689 C C . GLU A 1 87 ? 38.293 30.183 17.737 1.00 7.95 87 GLU A C 1
ATOM 690 O O . GLU A 1 87 ? 38.353 30.794 16.652 1.00 8.96 87 GLU A O 1
ATOM 696 N N . TRP A 1 88 ? 38.790 30.675 18.876 1.00 7.44 88 TRP A N 1
ATOM 697 C CA . TRP A 1 88 ? 39.633 31.871 18.963 1.00 7.50 88 TRP A CA 1
ATOM 698 C C . TRP A 1 88 ? 41.043 31.419 19.408 1.00 7.28 88 TRP A C 1
ATOM 699 O O . TRP A 1 88 ? 41.181 30.612 20.305 1.00 8.05 88 TRP A O 1
ATOM 710 N N . VAL A 1 89 ? 42.051 31.995 18.721 1.00 7.25 89 VAL A N 1
ATOM 711 C CA . VAL A 1 89 ? 43.465 31.648 18.955 1.00 6.87 89 VAL A CA 1
ATOM 712 C C . VAL A 1 89 ? 44.304 32.909 18.996 1.00 6.85 89 VAL A C 1
ATOM 713 O O . VAL A 1 89 ? 43.862 33.999 18.579 1.00 7.59 89 VAL A O 1
ATOM 717 N N . ARG A 1 90 ? 45.559 32.764 19.406 1.00 6.84 90 ARG A N 1
ATOM 718 C CA . ARG A 1 90 ? 46.601 33.751 19.064 1.00 6.60 90 ARG A CA 1
ATOM 719 C C . ARG A 1 90 ? 47.603 33.054 18.133 1.00 6.82 90 ARG A C 1
ATOM 720 O O . ARG A 1 90 ? 47.758 31.836 18.167 1.00 8.00 90 ARG A O 1
ATOM 728 N N . VAL A 1 91 ? 48.278 33.878 17.317 1.00 6.71 91 VAL A N 1
ATOM 729 C CA . VAL A 1 91 ? 49.327 33.399 16.408 1.00 6.37 91 VAL A CA 1
ATOM 730 C C . VAL A 1 91 ? 50.671 34.049 16.844 1.00 6.05 91 VAL A C 1
ATOM 731 O O . VAL A 1 91 ? 50.694 35.156 17.379 1.00 6.59 91 VAL A O 1
ATOM 735 N N . GLY A 1 92 ? 51.763 33.292 16.621 1.00 5.73 92 GLY A N 1
ATOM 736 C CA . GLY A 1 92 ? 53.038 33.747 17.117 1.00 6.42 92 GLY A CA 1
ATOM 737 C C . GLY A 1 92 ? 54.233 33.101 16.440 1.00 5.79 92 GLY A C 1
ATOM 738 O O . GLY A 1 92 ? 54.111 32.184 15.623 1.00 5.87 92 GLY A O 1
ATOM 739 N N . LEU A 1 93 ? 55.392 33.632 16.834 1.00 5.73 93 LEU A N 1
ATOM 740 C CA . LEU A 1 93 ? 56.709 33.056 16.498 1.00 5.55 93 LEU A CA 1
ATOM 741 C C . LEU A 1 93 ? 57.419 32.683 17.802 1.00 5.57 93 LEU A C 1
ATOM 742 O O . LEU A 1 93 ? 57.342 33.448 18.778 1.00 6.84 93 LEU A O 1
ATOM 747 N N . SER A 1 94 ? 58.129 31.588 17.814 1.00 5.80 94 SER A N 1
ATOM 748 C CA . SER A 1 94 ? 58.864 31.102 19.011 1.00 6.28 94 SER A CA 1
ATOM 749 C C . SER A 1 94 ? 60.254 30.642 18.553 1.00 5.80 94 SER A C 1
ATOM 750 O O . SER A 1 94 ? 60.444 30.175 17.440 1.00 6.80 94 SER A O 1
ATOM 753 N N . ALA A 1 95 ? 61.220 30.714 19.484 1.00 6.37 95 ALA A N 1
ATOM 754 C CA . ALA A 1 95 ? 62.548 30.139 19.190 1.00 6.09 95 ALA A CA 1
ATOM 755 C C . ALA A 1 95 ? 63.246 29.849 20.519 1.00 5.67 95 ALA A C 1
ATOM 756 O O . ALA A 1 95 ? 62.885 30.365 21.588 1.00 7.04 95 ALA A O 1
ATOM 758 N N . SER A 1 96 ? 64.283 29.022 20.433 1.00 6.08 96 SER A N 1
ATOM 759 C CA . SER A 1 96 ? 65.051 28.640 21.607 1.00 6.28 96 SER A CA 1
ATOM 760 C C . SER A 1 96 ? 66.491 28.300 21.216 1.00 6.06 96 SER A C 1
ATOM 761 O O . SER A 1 96 ? 66.834 28.049 20.071 1.00 6.67 96 SER A O 1
ATOM 764 N N . THR A 1 97 ? 67.314 28.311 22.284 1.00 6.83 97 THR A N 1
ATOM 765 C CA . THR A 1 97 ? 68.679 27.766 22.304 1.00 6.59 97 THR A CA 1
ATOM 766 C C . THR A 1 97 ? 68.804 26.913 23.562 1.00 6.85 97 THR A C 1
ATOM 767 O O . THR A 1 97 ? 67.982 26.972 24.486 1.00 7.86 97 THR A O 1
ATOM 771 N N . GLY A 1 98 ? 69.867 26.080 23.602 1.00 7.90 98 GLY A N 1
ATOM 772 C CA . GLY A 1 98 ? 70.165 25.269 24.774 1.00 9.05 98 GLY A CA 1
ATOM 773 C C . GLY A 1 98 ? 71.653 25.349 25.129 1.00 8.50 98 GLY A C 1
ATOM 774 O O . GLY A 1 98 ? 72.184 26.465 25.219 1.00 9.93 98 GLY A O 1
ATOM 775 N N . LEU A 1 99 ? 72.299 24.196 25.203 1.00 9.33 99 LEU A N 1
ATOM 776 C CA . LEU A 1 99 ? 73.773 24.255 25.340 1.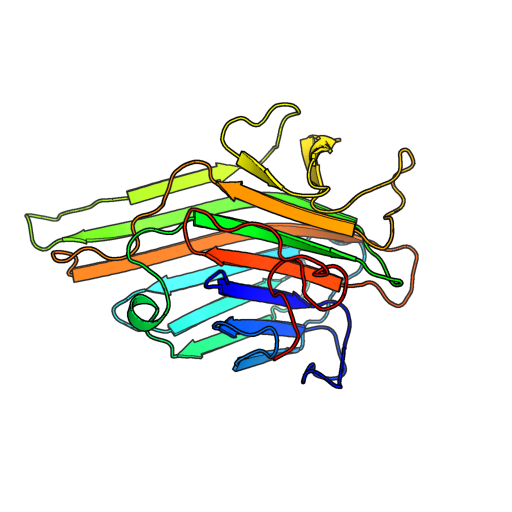00 9.45 99 LEU A CA 1
ATOM 777 C C . LEU A 1 99 ? 74.398 24.587 23.982 1.00 9.67 99 LEU A C 1
ATOM 778 O O . LEU A 1 99 ? 75.457 25.169 23.950 1.00 16.50 99 LEU A O 1
ATOM 783 N N . TYR A 1 100 ? 73.752 24.215 22.879 1.00 8.77 100 TYR A N 1
ATOM 784 C CA . TYR A 1 100 ? 74.094 24.672 21.527 1.00 7.73 100 TYR A CA 1
ATOM 785 C C . TYR A 1 100 ? 73.215 25.890 21.224 1.00 7.54 100 TYR A C 1
ATOM 786 O O . TYR A 1 100 ? 72.152 26.086 21.852 1.00 8.86 100 TYR A O 1
ATOM 795 N N . LYS A 1 101 ? 73.634 26.777 20.310 1.00 7.92 101 LYS A N 1
ATOM 796 C CA . LYS A 1 101 ? 73.022 28.093 20.188 1.00 7.94 101 LYS A CA 1
ATOM 797 C C . LYS A 1 101 ? 73.102 28.662 18.782 1.00 7.39 101 LYS A C 1
ATOM 798 O O . LYS A 1 101 ? 73.856 28.212 17.918 1.00 8.76 101 LYS A O 1
ATOM 804 N N . GLU A 1 102 ? 72.322 29.733 18.545 1.00 7.48 102 GLU A N 1
ATOM 805 C CA . GLU A 1 102 ? 72.196 30.467 17.298 1.00 7.18 102 GLU A CA 1
ATOM 806 C C . GLU A 1 102 ? 71.455 31.742 17.545 1.00 7.30 102 GLU A C 1
ATOM 807 O O . GLU A 1 102 ? 70.718 31.825 18.574 1.00 7.82 102 GLU A O 1
ATOM 813 N N . THR A 1 103 ? 71.585 32.748 16.678 1.00 7.50 103 THR A N 1
ATOM 814 C CA . THR A 1 103 ? 70.638 33.864 16.654 1.00 8.09 103 THR A CA 1
ATOM 815 C C . THR A 1 103 ? 69.307 33.346 16.024 1.00 7.14 103 THR A C 1
ATOM 816 O O . THR A 1 103 ? 69.291 32.499 15.149 1.00 8.61 103 THR A O 1
ATOM 820 N N . ASN A 1 104 ? 68.216 33.929 16.524 1.00 7.21 104 ASN A N 1
ATOM 821 C CA . ASN A 1 104 ? 66.886 33.610 15.987 1.00 7.22 104 ASN A CA 1
ATOM 822 C C . ASN A 1 104 ? 66.174 34.921 15.632 1.00 7.46 104 ASN A C 1
ATOM 823 O O . ASN A 1 104 ? 65.223 35.390 16.270 1.00 8.26 104 ASN A O 1
ATOM 828 N N . THR A 1 105 ? 66.708 35.551 14.573 1.00 7.15 105 THR A N 1
ATOM 829 C CA . THR A 1 105 ? 66.356 36.899 14.197 1.00 7.22 105 THR A CA 1
ATOM 830 C C . THR A 1 105 ? 65.246 36.890 13.144 1.00 6.65 105 THR A C 1
ATOM 831 O O . THR A 1 105 ? 65.356 36.235 12.116 1.00 8.19 105 THR A O 1
ATOM 835 N N . ILE A 1 106 ? 64.171 37.641 13.426 1.00 6.81 106 ILE A N 1
ATOM 836 C CA . ILE A 1 106 ? 63.042 37.799 12.479 1.00 6.75 106 ILE A CA 1
ATOM 837 C C . ILE A 1 106 ? 63.115 39.187 11.847 1.00 6.28 106 ILE A C 1
ATOM 838 O O . ILE A 1 106 ? 63.147 40.215 12.568 1.00 7.02 106 ILE A O 1
ATOM 843 N N . LEU A 1 107 ? 63.163 39.186 10.520 1.00 6.39 107 LEU A N 1
ATOM 844 C CA . LEU A 1 107 ? 63.270 40.430 9.761 1.00 6.91 107 LEU A CA 1
ATOM 845 C C . LEU A 1 107 ? 61.889 40.901 9.236 1.00 6.99 107 LEU A C 1
ATOM 846 O O . LEU A 1 107 ? 61.700 42.107 9.018 1.00 8.84 107 LEU A O 1
ATOM 853 N N . SER A 1 108 ? 60.934 39.984 9.112 1.00 6.75 108 SER A N 1
ATOM 854 C CA . SER A 1 108 ? 59.585 40.361 8.631 1.00 7.11 108 SER A CA 1
ATOM 855 C C . SER A 1 108 ? 58.630 39.211 9.044 1.00 6.64 108 SER A C 1
ATOM 856 O O . SER A 1 108 ? 59.043 38.061 9.172 1.00 7.06 108 SER A O 1
ATOM 859 N N . TRP A 1 109 ? 57.343 39.594 9.209 1.00 6.44 109 TRP A N 1
ATOM 860 C CA . TRP A 1 109 ? 56.313 38.598 9.529 1.00 6.46 109 TRP A CA 1
ATOM 861 C C . TRP A 1 109 ? 54.975 39.159 9.013 1.00 6.45 109 TRP A C 1
ATOM 862 O O . TRP A 1 109 ? 54.603 40.282 9.389 1.00 7.24 109 TRP A O 1
ATOM 873 N N . SER A 1 110 ? 54.258 38.370 8.238 1.00 6.74 110 SER A N 1
ATOM 874 C CA . SER A 1 110 ? 52.913 38.714 7.768 1.00 7.46 110 SER A CA 1
ATOM 875 C C . SER A 1 110 ? 51.968 37.529 8.014 1.00 6.96 110 SER A C 1
ATOM 876 O O . SER A 1 110 ? 52.368 36.392 8.075 1.00 7.52 110 SER A O 1
ATOM 881 N N . PHE A 1 111 ? 50.682 37.883 8.166 1.00 7.58 111 PHE A N 1
ATOM 882 C CA . PHE A 1 111 ? 49.655 36.892 8.440 1.00 7.36 111 PHE A CA 1
ATOM 883 C C . PHE A 1 111 ? 48.319 37.454 7.859 1.00 7.77 111 PHE A C 1
ATOM 884 O O . PHE A 1 111 ? 47.999 38.606 8.020 1.00 8.35 111 PHE A O 1
ATOM 892 N N . THR A 1 112 ? 47.552 36.527 7.274 1.00 8.10 112 THR A N 1
ATOM 893 C CA . THR A 1 112 ? 46.184 36.842 6.796 1.00 8.48 112 THR A CA 1
ATOM 894 C C . THR A 1 112 ? 45.265 35.705 7.169 1.00 9.26 112 THR A C 1
ATOM 895 O O . THR A 1 112 ? 45.553 34.542 6.817 1.00 11.18 112 THR A O 1
ATOM 899 N N . SER A 1 113 ? 44.132 35.992 7.835 1.00 8.99 113 SER A N 1
ATOM 900 C CA . SER A 1 113 ? 43.082 35.047 8.128 1.00 9.58 113 SER A CA 1
ATOM 901 C C . SER A 1 113 ? 41.774 35.528 7.541 1.00 8.54 113 SER A C 1
ATOM 902 O O . SER A 1 113 ? 41.475 36.712 7.605 1.00 11.16 113 SER A O 1
ATOM 907 N N . LYS A 1 114 ? 41.002 34.620 6.960 1.00 9.89 114 LYS A N 1
ATOM 908 C CA . LYS A 1 114 ? 39.708 34.980 6.353 1.00 10.90 114 LYS A CA 1
ATOM 909 C C . LYS A 1 114 ? 38.655 33.952 6.764 1.00 10.29 114 LYS A C 1
ATOM 910 O O . LYS A 1 114 ? 38.904 32.749 6.850 1.00 15.55 114 LYS A O 1
ATOM 916 N N . LEU A 1 115 ? 37.452 34.460 6.981 1.00 9.75 115 LEU A N 1
ATOM 917 C CA . LEU A 1 115 ? 36.234 33.662 7.263 1.00 9.64 115 LEU A CA 1
ATOM 918 C C . LEU A 1 115 ? 35.194 34.159 6.253 1.00 9.64 115 LEU A C 1
ATOM 919 O O . LEU A 1 115 ? 34.778 35.316 6.382 1.00 12.95 115 LEU A O 1
ATOM 924 N N . LYS A 1 116 ? 34.761 33.312 5.358 1.00 9.63 116 LYS A N 1
ATOM 925 C CA . LYS A 1 116 ? 33.721 33.638 4.348 1.00 11.54 116 LYS A CA 1
ATOM 926 C C . LYS A 1 116 ? 32.416 32.998 4.782 1.00 10.54 116 LYS A C 1
ATOM 927 O O . LYS A 1 116 ? 32.411 31.768 4.920 1.00 12.86 116 LYS A O 1
ATOM 933 N N . SER A 1 117 ? 31.372 33.793 5.050 1.00 11.74 117 SER A N 1
ATOM 934 C CA . SER A 1 117 ? 30.079 33.220 5.454 1.00 12.09 117 SER A CA 1
ATOM 935 C C . SER A 1 117 ? 29.174 32.952 4.253 1.00 10.62 117 SER A C 1
ATOM 936 O O . SER A 1 117 ? 29.528 33.245 3.120 1.00 15.26 117 SER A O 1
ATOM 939 N N . ASN A 1 118 ? 28.041 32.421 4.440 1.00 10.56 118 ASN A N 1
ATOM 940 C CA . ASN A 1 118 ? 26.941 32.305 3.497 1.00 11.53 118 ASN A CA 1
ATOM 941 C C . ASN A 1 118 ? 26.058 33.534 3.365 1.00 12.69 118 ASN A C 1
ATOM 942 O O . ASN A 1 118 ? 25.131 33.572 2.562 1.00 15.43 118 ASN A O 1
ATOM 947 N N . SER A 1 119 ? 26.261 34.589 4.118 1.00 15.64 119 SER A N 1
ATOM 948 C CA . SER A 1 119 ? 25.546 35.832 3.848 1.00 20.37 119 SER A CA 1
ATOM 949 C C . SER A 1 119 ? 26.149 36.524 2.627 1.00 24.85 119 SER A C 1
ATOM 950 O O . SER A 1 119 ? 27.323 36.341 2.301 1.00 36.92 119 SER A O 1
ATOM 953 N N . THR A 1 120 ? 25.385 37.206 1.771 1.00 26.76 120 THR A N 1
ATOM 954 C CA . THR A 1 120 ? 25.961 37.834 0.565 1.00 69.81 120 THR A CA 1
ATOM 955 C C . THR A 1 120 ? 27.256 38.645 0.762 1.00 52.32 120 THR A C 1
ATOM 956 O O . THR A 1 120 ? 27.017 39.720 1.345 1.00 42.20 120 THR A O 1
ATOM 960 N N . HIS A 1 121 ? 28.456 38.261 0.504 1.00 71.28 121 HIS A N 1
ATOM 961 C CA . HIS A 1 121 ? 29.474 37.347 0.127 1.00 87.66 121 HIS A CA 1
ATOM 962 C C . HIS A 1 121 ? 29.853 36.193 1.067 1.00 95.45 121 HIS A C 1
ATOM 963 O O . HIS A 1 121 ? 29.891 35.065 0.566 1.00 101.89 121 HIS A O 1
ATOM 970 N N . GLU A 1 122 ? 30.314 36.365 2.283 1.00 56.14 122 GLU A N 1
ATOM 971 C CA . GLU A 1 122 ? 30.408 37.602 3.045 1.00 30.84 122 GLU A CA 1
ATOM 972 C C . GLU A 1 122 ? 31.673 37.526 3.891 1.00 18.74 122 GLU A C 1
ATOM 973 O O . GLU A 1 122 ? 31.982 36.552 4.543 1.00 21.50 122 GLU A O 1
ATOM 979 N N . THR A 1 123 ? 32.531 38.501 3.601 1.00 23.08 123 THR A N 1
ATOM 980 C CA . THR A 1 123 ? 33.905 38.386 4.022 1.00 24.22 123 THR A CA 1
ATOM 981 C C . THR A 1 123 ? 34.293 39.033 5.342 1.00 19.02 123 THR A C 1
ATOM 982 O O . THR A 1 123 ? 33.965 40.182 5.735 1.00 19.17 123 THR A O 1
ATOM 986 N N . ASN A 1 124 ? 35.027 38.228 6.127 1.00 19.01 124 ASN A N 1
ATOM 987 C CA A ASN A 1 124 ? 35.595 38.743 7.398 0.26 21.85 124 ASN A CA 1
ATOM 988 C CA B ASN A 1 124 ? 35.625 38.753 7.359 0.74 14.74 124 ASN A CA 1
ATOM 989 C C . ASN A 1 124 ? 37.109 38.461 7.302 1.00 12.42 124 ASN A C 1
ATOM 990 O O . ASN A 1 124 ? 37.509 37.376 6.839 1.00 16.95 124 ASN A O 1
ATOM 999 N N . ALA A 1 125 ? 37.972 39.373 7.731 1.00 9.51 125 ALA A N 1
ATOM 1000 C CA . ALA A 1 125 ? 39.427 39.155 7.591 1.00 9.04 125 ALA A CA 1
ATOM 1001 C C . ALA A 1 125 ? 40.195 39.918 8.630 1.00 7.73 125 ALA A C 1
ATOM 1002 O O . ALA A 1 125 ? 39.792 40.973 9.131 1.00 8.53 125 ALA A O 1
ATOM 1004 N N . LEU A 1 126 ? 41.404 39.370 8.926 1.00 7.96 126 LEU A N 1
ATOM 1005 C CA . LEU A 1 126 ? 42.455 40.037 9.674 1.00 7.65 126 LEU A CA 1
ATOM 1006 C C . LEU A 1 126 ? 43.751 39.900 8.862 1.00 7.71 126 LEU A C 1
ATOM 1007 O O . LEU A 1 126 ?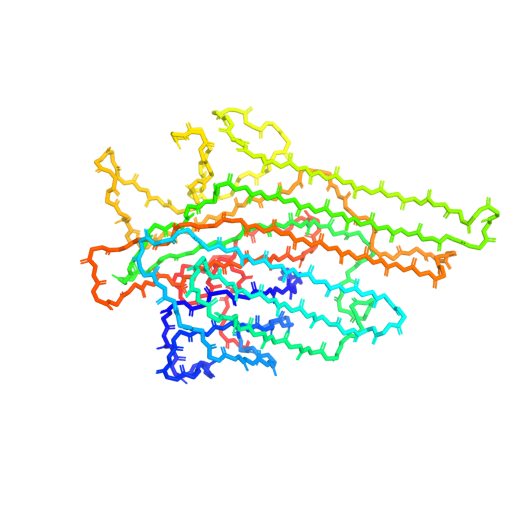 44.073 38.796 8.397 1.00 9.28 126 LEU A O 1
ATOM 1012 N N . HIS A 1 127 ? 44.490 40.990 8.718 1.00 7.51 127 HIS A N 1
ATOM 1013 C CA . HIS A 1 127 ? 45.824 40.973 8.094 1.00 7.31 127 HIS A CA 1
ATOM 1014 C C . HIS A 1 127 ? 46.749 41.871 8.867 1.00 6.52 127 HIS A C 1
ATOM 1015 O O . HIS A 1 127 ? 46.399 42.993 9.241 1.00 7.78 127 HIS A O 1
ATOM 1022 N N . PHE A 1 128 ? 47.996 41.391 9.081 1.00 6.76 128 PHE A N 1
ATOM 1023 C CA . PHE A 1 128 ? 49.046 42.278 9.544 1.00 6.51 128 PHE A CA 1
ATOM 1024 C C . PHE A 1 128 ? 50.328 41.971 8.766 1.00 6.68 128 PHE A C 1
ATOM 1025 O O . PHE A 1 128 ? 50.561 40.847 8.316 1.00 7.27 128 PHE A O 1
ATOM 1033 N N . MET A 1 129 ? 51.176 42.997 8.702 1.00 7.48 129 MET A N 1
ATOM 1034 C CA . MET A 1 129 ? 52.507 42.881 8.038 1.00 7.37 129 MET A CA 1
ATOM 1035 C C . MET A 1 129 ? 53.471 43.756 8.800 1.00 7.48 129 MET A C 1
ATOM 1036 O O . MET A 1 129 ? 53.297 44.976 8.921 1.00 9.16 129 MET A O 1
ATOM 1041 N N . PHE A 1 130 ? 54.554 43.086 9.301 1.00 7.56 130 PHE A N 1
ATOM 1042 C CA . PHE A 1 130 ? 55.688 43.759 9.914 1.00 7.65 130 PHE A CA 1
ATOM 1043 C C . PHE A 1 130 ? 56.893 43.600 8.964 1.00 8.42 130 PHE A C 1
ATOM 1044 O O . PHE A 1 130 ? 57.323 42.470 8.677 1.00 9.70 130 PHE A O 1
ATOM 1052 N N . ASN A 1 131 ? 57.505 44.707 8.579 1.00 9.92 131 ASN A N 1
ATOM 1053 C CA . ASN A 1 131 ? 58.829 44.691 7.899 1.00 10.85 131 ASN A CA 1
ATOM 1054 C C . ASN A 1 131 ? 59.848 45.438 8.735 1.00 11.34 131 ASN A C 1
ATOM 1055 O O . ASN A 1 131 ? 61.017 45.555 8.338 1.00 16.62 131 ASN A O 1
ATOM 1060 N N . GLN A 1 132 ? 59.521 45.828 9.902 1.00 13.61 132 GLN A N 1
ATOM 1061 C CA . GLN A 1 132 ? 60.433 46.383 10.882 1.00 14.94 132 GLN A CA 1
ATOM 1062 C C . GLN A 1 132 ? 59.732 46.268 12.198 1.00 14.27 132 GLN A C 1
ATOM 1063 O O . GLN A 1 132 ? 58.508 46.011 12.329 1.00 15.19 132 GLN A O 1
ATOM 1069 N N . PHE A 1 133 ? 60.521 46.349 13.238 1.00 12.31 133 PHE A N 1
ATOM 1070 C CA . PHE A 1 133 ? 60.072 46.213 14.590 1.00 11.83 133 PHE A CA 1
ATOM 1071 C C . PHE A 1 133 ? 60.751 47.281 15.446 1.00 14.37 133 PHE A C 1
ATOM 1072 O O . PHE A 1 133 ? 61.957 47.498 15.393 1.00 20.97 133 PHE A O 1
ATOM 1080 N N . SER A 1 134 ? 59.992 48.073 16.114 1.00 15.35 134 SER A N 1
ATOM 1081 C CA . SER A 1 134 ? 60.611 49.133 16.866 1.00 19.09 134 SER A CA 1
ATOM 1082 C C . SER A 1 134 ? 60.751 48.732 18.316 1.00 15.92 134 SER A C 1
ATOM 1083 O O . SER A 1 134 ? 60.195 47.725 18.762 1.00 17.50 134 SER A O 1
ATOM 1086 N N . LYS A 1 135 ? 61.438 49.476 19.176 1.00 18.89 135 LYS A N 1
ATOM 1087 C CA . LYS A 1 135 ? 61.686 49.326 20.534 1.00 20.24 135 LYS A CA 1
ATOM 1088 C C . LYS A 1 135 ? 60.515 49.006 21.401 1.00 23.87 135 LYS A C 1
ATOM 1089 O O . LYS A 1 135 ? 60.618 48.245 22.371 1.00 40.24 135 LYS A O 1
ATOM 1095 N N . ASP A 1 136 ? 59.381 49.725 21.123 1.00 26.66 136 ASP A N 1
ATOM 1096 C CA . ASP A 1 136 ? 58.073 49.589 21.830 1.00 18.58 136 ASP A CA 1
ATOM 1097 C C . ASP A 1 136 ? 56.980 49.227 20.837 1.00 12.73 136 ASP A C 1
ATOM 1098 O O . ASP A 1 136 ? 56.169 50.034 20.439 1.00 16.20 136 ASP A O 1
ATOM 1103 N N . GLN A 1 137 ? 56.947 47.932 20.507 1.00 10.80 137 GLN A N 1
ATOM 1104 C CA . GLN A 1 137 ? 56.075 47.408 19.456 1.00 10.03 137 GLN A CA 1
ATOM 1105 C C . GLN A 1 137 ? 54.788 46.904 20.116 1.00 9.75 137 GLN A C 1
ATOM 1106 O O . GLN A 1 137 ? 54.613 45.755 20.477 1.00 10.28 137 GLN A O 1
ATOM 1112 N N . LYS A 1 138 ? 53.852 47.866 20.322 1.00 8.71 138 LYS A N 1
ATOM 1113 C CA . LYS A 1 138 ? 52.709 47.669 21.201 1.00 9.11 138 LYS A CA 1
ATOM 1114 C C . LYS A 1 138 ? 51.728 46.618 20.717 1.00 9.07 138 LYS A C 1
ATOM 1115 O O . LYS A 1 138 ? 50.943 46.128 21.546 1.00 11.22 138 LYS A O 1
ATOM 1121 N N . ASP A 1 139 ? 51.687 46.292 19.429 1.00 8.60 139 ASP A N 1
ATOM 1122 C CA . ASP A 1 139 ? 50.862 45.260 18.891 1.00 8.44 139 ASP A CA 1
ATOM 1123 C C . ASP A 1 139 ? 51.465 43.872 18.896 1.00 7.91 139 ASP A C 1
ATOM 1124 O O . ASP A 1 139 ? 50.861 42.938 18.316 1.00 8.30 139 ASP A O 1
ATOM 1129 N N . LEU A 1 140 ? 52.599 43.669 19.604 1.00 8.58 140 LEU A N 1
ATOM 1130 C CA . LEU A 1 140 ? 53.162 42.375 19.882 1.00 7.95 140 LEU A CA 1
ATOM 1131 C C . LEU A 1 140 ? 53.206 42.142 21.373 1.00 8.21 140 LEU A C 1
ATOM 1132 O O . LEU A 1 140 ? 53.588 43.033 22.146 1.00 11.21 140 LEU A O 1
ATOM 1137 N N . ILE A 1 141 ? 52.862 40.933 21.788 1.00 8.08 141 ILE A N 1
ATOM 1138 C CA . ILE A 1 141 ? 53.059 40.426 23.122 1.00 7.98 141 ILE A CA 1
ATOM 1139 C C . ILE A 1 141 ? 54.378 39.644 23.127 1.00 7.79 141 ILE A C 1
ATOM 1140 O O . ILE A 1 141 ? 54.489 38.585 22.529 1.00 8.79 141 ILE A O 1
ATOM 1145 N N . LEU A 1 142 ? 55.401 40.207 23.802 1.00 8.47 142 LEU A N 1
ATOM 1146 C CA . LEU A 1 142 ? 56.714 39.549 23.869 1.00 8.21 142 LEU A CA 1
ATOM 1147 C C . LEU A 1 142 ? 56.785 38.706 25.119 1.00 8.30 142 LEU A C 1
ATOM 1148 O O . LEU A 1 142 ? 56.367 39.152 26.204 1.00 10.60 142 LEU A O 1
ATOM 1153 N N . GLN A 1 143 ? 57.313 37.518 24.996 1.00 7.52 143 GLN A N 1
ATOM 1154 C CA . GLN A 1 143 ? 57.433 36.558 26.098 1.00 8.13 143 GLN A CA 1
ATOM 1155 C C . GLN A 1 143 ? 58.900 36.108 26.199 1.00 7.46 143 GLN A C 1
ATOM 1156 O O . GLN A 1 143 ? 59.615 35.968 25.205 1.00 8.17 143 GLN A O 1
ATOM 1162 N N . GLY A 1 144 ? 59.321 35.865 27.436 1.00 9.25 144 GLY A N 1
ATOM 1163 C CA . GLY A 1 144 ? 60.683 35.285 27.633 1.00 9.92 144 GLY A CA 1
ATOM 1164 C C . GLY A 1 144 ? 61.727 36.336 27.254 1.00 9.07 144 GLY A C 1
ATOM 1165 O O . GLY A 1 144 ? 61.683 37.518 27.660 1.00 10.82 144 GLY A O 1
ATOM 1166 N N . ASP A 1 145 ? 62.722 35.881 26.483 1.00 8.87 145 ASP A N 1
ATOM 1167 C CA . ASP A 1 145 ? 63.867 36.709 26.139 1.00 9.25 145 ASP A CA 1
ATOM 1168 C C . ASP A 1 145 ? 63.683 37.556 24.869 1.00 9.21 145 ASP A C 1
ATOM 1169 O O . ASP A 1 145 ? 64.595 38.246 24.455 1.00 9.90 145 ASP A O 1
ATOM 1174 N N . ALA A 1 146 ? 62.478 37.512 24.247 1.00 8.61 146 ALA A N 1
ATOM 1175 C CA . ALA A 1 146 ? 62.288 38.217 22.979 1.00 8.52 146 ALA A CA 1
ATOM 1176 C C . ALA A 1 146 ? 62.381 39.703 23.166 1.00 8.84 146 ALA A C 1
ATOM 1177 O O . ALA A 1 146 ? 61.797 40.233 24.142 1.00 10.21 146 ALA A O 1
ATOM 1179 N N . THR A 1 147 ? 62.997 40.395 22.220 1.00 8.92 147 THR A N 1
ATOM 1180 C CA . THR A 1 147 ? 63.100 41.854 22.191 1.00 9.68 147 THR A CA 1
ATOM 1181 C C . THR A 1 147 ? 62.869 42.344 20.768 1.00 9.24 147 THR A C 1
ATOM 1182 O O . THR A 1 147 ? 63.066 41.643 19.786 1.00 10.43 147 THR A O 1
ATOM 1186 N N . THR A 1 148 ? 62.443 43.629 20.662 1.00 10.73 148 THR A N 1
ATOM 1187 C CA . THR A 1 148 ? 62.279 44.291 19.403 1.00 10.46 148 THR A CA 1
ATOM 1188 C C . THR A 1 148 ? 63.092 45.537 19.335 1.00 11.91 148 THR A C 1
ATOM 1189 O O . THR A 1 148 ? 63.318 46.202 20.375 1.00 14.73 148 THR A O 1
ATOM 1193 N N . GLY A 1 149 ? 63.510 45.950 18.150 1.00 13.53 149 GLY A N 1
ATOM 1194 C CA . GLY A 1 149 ? 64.113 47.219 17.906 1.00 16.32 149 GLY A CA 1
ATOM 1195 C C . GLY A 1 149 ? 65.616 47.167 17.668 1.00 19.18 149 GLY A C 1
ATOM 1196 O O . GLY A 1 149 ? 66.142 48.159 17.138 1.00 25.26 149 GLY A O 1
ATOM 1197 N N . THR A 1 150 ? 66.300 46.098 18.014 1.00 17.43 150 THR A N 1
ATOM 1198 C CA . THR A 1 150 ? 67.761 46.063 17.722 1.00 19.78 150 THR A CA 1
ATOM 1199 C C . THR A 1 150 ? 67.946 45.857 16.204 1.00 18.14 150 THR A C 1
ATOM 1200 O O . THR A 1 150 ? 67.479 44.865 15.637 1.00 17.32 150 THR A O 1
ATOM 1204 N N . ASP A 1 151 ? 68.563 46.867 15.578 1.00 21.39 151 ASP A N 1
ATOM 1205 C CA . ASP A 1 151 ? 68.686 46.962 14.137 1.00 21.13 151 ASP A CA 1
ATOM 1206 C C . ASP A 1 151 ? 67.291 46.883 13.515 1.00 21.14 151 ASP A C 1
ATOM 1207 O O . ASP A 1 151 ? 67.102 46.464 12.385 1.00 20.78 151 ASP A O 1
ATOM 1212 N N . GLY A 1 152 ? 66.237 47.317 14.196 1.00 20.16 152 GLY A N 1
ATOM 1213 C CA . GLY A 1 152 ? 64.900 47.252 13.647 1.00 16.36 152 GLY A CA 1
ATOM 1214 C C . GLY A 1 152 ? 64.285 45.839 13.559 1.00 13.03 152 GLY A C 1
ATOM 1215 O O . GLY A 1 152 ? 63.306 45.643 12.815 1.00 14.35 152 GLY A O 1
ATOM 1216 N N . ASN A 1 153 ? 64.864 44.841 14.185 1.00 12.07 153 ASN A N 1
ATOM 1217 C CA . ASN A 1 153 ? 64.430 43.433 14.027 1.00 10.05 153 ASN A CA 1
ATOM 1218 C C . ASN A 1 153 ? 63.797 42.901 15.293 1.00 9.06 153 ASN A C 1
ATOM 1219 O O . ASN A 1 153 ? 63.885 43.533 16.367 1.00 10.99 153 ASN A O 1
ATOM 1224 N N . LEU A 1 154 ? 63.183 41.721 15.194 1.00 8.13 154 LEU A N 1
ATOM 1225 C CA . LEU A 1 154 ? 62.685 40.976 16.336 1.00 7.51 154 LEU A CA 1
ATOM 1226 C C . LEU A 1 154 ? 63.709 39.869 16.631 1.00 7.59 154 LEU A C 1
ATOM 1227 O O . LEU A 1 154 ? 63.958 38.976 15.821 1.00 9.74 154 LEU A O 1
ATOM 1232 N N . GLU A 1 155 ? 64.346 39.956 17.814 1.00 8.13 155 GLU A N 1
ATOM 1233 C CA . GLU A 1 155 ? 65.337 38.938 18.257 1.00 8.07 155 GLU A CA 1
ATOM 1234 C C . GLU A 1 155 ? 64.599 38.021 19.208 1.00 7.81 155 GLU A C 1
ATOM 1235 O O . GLU A 1 155 ? 64.316 38.399 20.338 1.00 8.87 155 GLU A O 1
ATOM 1241 N N . LEU A 1 156 ? 64.240 36.804 18.810 1.00 7.04 156 LEU A N 1
ATOM 1242 C CA . LEU A 1 156 ? 63.455 35.932 19.642 1.00 7.50 156 LEU A CA 1
ATOM 1243 C C . LEU A 1 156 ? 64.227 35.416 20.865 1.00 7.93 156 LEU A C 1
ATOM 1244 O O . LEU A 1 156 ? 63.650 35.247 21.934 1.00 9.93 156 LEU A O 1
ATOM 1249 N N . THR A 1 157 ? 65.529 35.161 20.679 1.00 7.53 157 THR A N 1
ATOM 1250 C CA . THR A 1 157 ? 66.379 34.700 21.770 1.00 7.65 157 THR A CA 1
ATOM 1251 C C . THR A 1 157 ? 67.493 35.730 22.019 1.00 8.49 157 THR A C 1
ATOM 1252 O O . THR A 1 157 ? 67.779 36.631 21.231 1.00 9.32 157 THR A O 1
ATOM 1256 N N . ARG A 1 158 ? 68.134 35.570 23.202 1.00 9.06 158 ARG A N 1
ATOM 1257 C CA . ARG A 1 158 ? 69.076 36.597 23.671 1.00 10.59 158 ARG A CA 1
ATOM 1258 C C . ARG A 1 158 ? 70.349 36.624 22.838 1.00 10.45 158 ARG A C 1
ATOM 1259 O O . ARG A 1 158 ? 70.944 35.587 22.519 1.00 11.09 158 ARG A O 1
ATOM 1267 N N . VAL A 1 159 ? 70.791 37.843 22.556 1.00 12.18 159 VAL A N 1
ATOM 1268 C CA . VAL A 1 159 ? 72.012 38.154 21.809 1.00 12.79 159 VAL A CA 1
ATOM 1269 C C . VAL A 1 159 ? 72.795 39.141 22.660 1.00 15.31 159 VAL A C 1
ATOM 1270 O O . VAL A 1 159 ? 72.225 40.110 23.141 1.00 18.96 159 VAL A O 1
ATOM 1274 N N . SER A 1 160 ? 74.067 38.903 22.843 1.00 17.27 160 SER A N 1
ATOM 1275 C CA . SER A 1 160 ? 74.926 39.702 23.653 1.00 24.22 160 SER A CA 1
ATOM 1276 C C . SER A 1 160 ? 75.148 41.005 22.902 1.00 29.07 160 SER A C 1
ATOM 1277 O O . SER A 1 160 ? 74.891 41.216 21.727 1.00 26.87 160 SER A O 1
ATOM 1280 N N . SER A 1 161 ? 75.653 41.977 23.662 1.00 31.68 161 SER A N 1
ATOM 1281 C CA . SER A 1 161 ? 75.844 43.341 23.224 1.00 45.50 161 SER A CA 1
ATOM 1282 C C . SER A 1 161 ? 76.744 43.428 22.006 1.00 36.62 161 SER A C 1
ATOM 1283 O O . SER A 1 161 ? 76.561 44.218 21.087 1.00 40.80 161 SER A O 1
ATOM 1286 N N . ASN A 1 162 ? 77.616 42.441 21.893 1.00 33.11 162 ASN A N 1
ATOM 1287 C CA . ASN A 1 162 ? 78.471 42.260 20.736 1.00 71.32 162 ASN A CA 1
ATOM 1288 C C . ASN A 1 162 ? 77.909 41.494 19.544 1.00 52.40 162 ASN A C 1
ATOM 1289 O O . ASN A 1 162 ? 78.609 41.209 18.557 1.00 36.54 162 ASN A O 1
ATOM 1294 N N . GLY A 1 163 ? 76.660 41.066 19.639 1.00 34.34 163 GLY A N 1
ATOM 1295 C CA . GLY A 1 163 ? 76.012 40.245 18.652 1.00 31.91 163 GLY A CA 1
ATOM 1296 C C . GLY A 1 163 ? 76.233 38.744 18.797 1.00 25.30 163 GLY A C 1
ATOM 1297 O O . GLY A 1 163 ? 75.656 38.016 17.971 1.00 27.34 163 GLY A O 1
ATOM 1298 N N . SER A 1 164 ? 76.824 38.193 19.848 1.00 24.04 164 SER A N 1
ATOM 1299 C CA . SER A 1 164 ? 76.969 36.722 19.923 1.00 21.27 164 SER A CA 1
ATOM 1300 C C . SER A 1 164 ? 75.701 36.084 20.456 1.00 14.47 164 SER A C 1
ATOM 1301 O O . SER A 1 164 ? 75.182 36.634 21.455 1.00 16.98 164 SER A O 1
ATOM 1306 N N . PRO A 1 165 ? 75.143 35.052 19.839 1.00 12.30 165 PRO A N 1
ATOM 1307 C CA . PRO A 1 165 ? 74.001 34.418 20.486 1.00 11.16 165 PRO A CA 1
ATOM 1308 C C . PRO A 1 165 ? 74.342 33.792 21.798 1.00 11.13 165 PRO A C 1
ATOM 1309 O O . PRO A 1 165 ? 75.430 33.267 21.994 1.00 14.50 165 PRO A O 1
ATOM 1313 N N . GLN A 1 166 ? 73.338 33.756 22.707 1.00 10.88 166 GLN A N 1
ATOM 1314 C CA . GLN A 1 166 ? 73.506 33.080 23.976 1.00 11.27 166 GLN A CA 1
ATOM 1315 C C . GLN A 1 166 ? 72.761 31.764 24.034 1.00 10.11 166 GLN A C 1
ATOM 1316 O O . GLN A 1 166 ? 71.670 31.581 23.420 1.00 10.69 166 GLN A O 1
ATOM 1322 N N . GLY A 1 167 ? 73.297 30.827 24.779 1.00 11.16 167 GLY A N 1
ATOM 1323 C CA . GLY A 1 167 ? 72.655 29.649 25.155 1.00 10.79 167 GLY A CA 1
ATOM 1324 C C . GLY A 1 167 ? 71.525 29.758 26.152 1.00 10.38 167 GLY A C 1
ATOM 1325 O O . GLY A 1 167 ? 71.333 30.824 26.752 1.00 11.12 167 GLY A O 1
ATOM 1326 N N . SER A 1 168 ? 70.802 28.664 26.363 1.00 9.35 168 SER A N 1
ATOM 1327 C CA . SER A 1 168 ? 69.765 28.555 27.394 1.00 10.03 168 SER A CA 1
ATOM 1328 C C . SER A 1 168 ? 68.769 29.681 27.354 1.00 8.95 168 SER A C 1
ATOM 1329 O O . SER A 1 168 ? 68.383 30.264 28.395 1.00 12.91 168 SER A O 1
ATOM 1332 N N . SER A 1 169 ? 68.257 29.993 26.151 1.00 8.65 169 SER A N 1
ATOM 1333 C CA . SER A 1 169 ? 67.374 31.132 25.933 1.00 8.21 169 SER A CA 1
ATOM 1334 C C . SER A 1 169 ? 66.091 30.624 25.268 1.00 7.87 169 SER A C 1
ATOM 1335 O O . SER A 1 169 ? 66.073 29.686 24.474 1.00 8.53 169 SER A O 1
ATOM 1338 N N . VAL A 1 170 ? 64.977 31.324 25.572 1.00 8.26 170 VAL A N 1
ATOM 1339 C CA . VAL A 1 170 ? 63.672 31.037 24.912 1.00 7.83 170 VAL A CA 1
ATOM 1340 C C . VAL A 1 170 ? 62.940 32.349 24.807 1.00 7.83 170 VAL A C 1
ATOM 1341 O O . VAL A 1 170 ? 62.950 33.153 25.766 1.00 8.61 170 VAL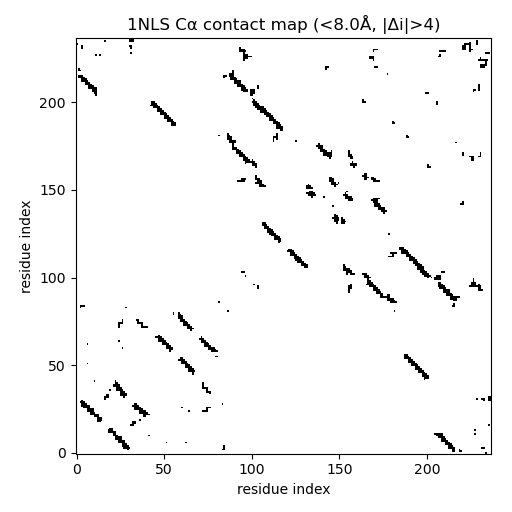 A O 1
ATOM 1345 N N . GLY A 1 171 ? 62.239 32.609 23.715 1.00 8.35 171 GLY A N 1
ATOM 1346 C CA . GLY A 1 171 ? 61.436 33.794 23.566 1.00 8.58 171 GLY A CA 1
ATOM 1347 C C . GLY A 1 171 ? 60.392 33.617 22.477 1.00 7.19 171 GLY A C 1
ATOM 1348 O O . GLY A 1 171 ? 60.566 32.833 21.545 1.00 7.49 171 GLY A O 1
ATOM 1349 N N . ARG A 1 172 ? 59.295 34.396 22.622 1.00 6.81 172 ARG A N 1
ATOM 1350 C CA . ARG A 1 172 ? 58.179 34.334 21.693 1.00 6.38 172 ARG A CA 1
ATOM 1351 C C . ARG A 1 172 ? 57.611 35.723 21.447 1.00 6.36 172 ARG A C 1
ATOM 1352 O O . ARG A 1 172 ? 57.746 36.619 22.286 1.00 7.43 172 ARG A O 1
ATOM 1360 N N . ALA A 1 173 ? 56.928 35.896 20.300 1.00 6.59 173 ALA A N 1
ATOM 1361 C CA . ALA A 1 173 ? 56.168 37.093 20.003 1.00 6.56 173 ALA A CA 1
ATOM 1362 C C . ALA A 1 173 ? 54.803 36.645 19.468 1.00 6.50 173 ALA A C 1
ATOM 1363 O O . ALA A 1 173 ? 54.737 35.877 18.519 1.00 7.42 173 ALA A O 1
ATOM 1365 N N . LEU A 1 174 ? 53.732 37.167 20.095 1.00 6.48 174 LEU A N 1
ATOM 1366 C CA . LEU A 1 174 ? 52.361 36.854 19.677 1.00 6.49 174 LEU A CA 1
ATOM 1367 C C . LEU A 1 174 ? 51.683 38.133 19.196 1.00 6.65 174 LEU A C 1
ATOM 1368 O O . LEU A 1 174 ? 51.840 39.217 19.801 1.00 7.46 174 LEU A O 1
ATOM 1373 N N . PHE A 1 175 ? 50.857 38.029 18.127 1.00 6.93 175 PHE A N 1
ATOM 1374 C CA . PHE A 1 175 ? 50.120 39.216 17.710 1.00 6.64 175 PHE A CA 1
ATOM 1375 C C . PHE A 1 175 ? 49.085 39.578 18.814 1.00 6.87 175 PHE A C 1
ATOM 1376 O O . PHE A 1 175 ? 48.448 38.693 19.409 1.00 7.49 175 PHE A O 1
ATOM 1384 N N . TYR A 1 176 ? 48.885 40.870 19.037 1.00 7.33 176 TYR A N 1
ATOM 1385 C CA . TYR A 1 176 ? 48.077 41.293 20.171 1.00 8.50 176 TYR A CA 1
ATOM 1386 C C . TYR A 1 176 ? 46.601 40.875 20.066 1.00 8.30 176 TYR A C 1
ATOM 1387 O O . TYR A 1 176 ? 46.003 40.494 21.077 1.00 9.97 176 TYR A O 1
ATOM 1396 N N . ALA A 1 177 ? 46.021 41.011 18.868 1.00 8.45 177 ALA A N 1
ATOM 1397 C CA . ALA A 1 177 ? 44.572 40.679 18.753 1.00 9.64 177 ALA A CA 1
ATOM 1398 C C . ALA A 1 177 ? 44.388 39.158 18.691 1.00 9.56 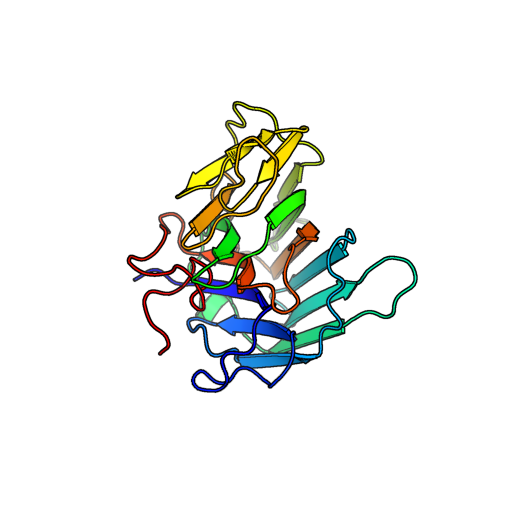177 ALA A C 1
ATOM 1399 O O . ALA A 1 177 ? 45.079 38.445 17.947 1.00 10.18 177 ALA A O 1
ATOM 1401 N N . PRO A 1 178 ? 43.329 38.629 19.353 1.00 9.29 178 PRO A N 1
ATOM 1402 C CA . PRO A 1 178 ? 42.864 37.264 19.099 1.00 9.88 178 PRO A CA 1
ATOM 1403 C C . PRO A 1 178 ? 42.395 37.151 17.660 1.00 8.27 178 PRO A C 1
ATOM 1404 O O . PRO A 1 178 ? 41.898 38.117 17.054 1.00 9.47 178 PRO A O 1
ATOM 1408 N N . VAL A 1 179 ? 42.467 35.947 17.098 1.00 8.13 179 VAL A N 1
ATOM 1409 C CA . VAL A 1 179 ? 42.173 35.606 15.726 1.00 8.02 179 VAL A CA 1
ATOM 1410 C C . VAL A 1 179 ? 41.033 34.558 15.693 1.00 7.90 179 VAL A C 1
ATOM 1411 O O . VAL A 1 179 ? 41.079 33.545 16.425 1.00 7.63 179 VAL A O 1
ATOM 1415 N N . HIS A 1 180 ? 40.019 34.834 14.878 1.00 8.46 180 HIS A N 1
ATOM 1416 C CA . HIS A 1 180 ? 38.860 33.957 14.784 1.00 8.49 180 HIS A CA 1
ATOM 1417 C C . HIS A 1 180 ? 39.039 32.974 13.624 1.00 8.89 180 HIS A C 1
ATOM 1418 O O . HIS A 1 180 ? 39.044 33.360 12.486 1.00 12.60 180 HIS A O 1
ATOM 1425 N N . ILE A 1 181 ? 39.267 31.675 13.927 1.00 9.39 181 ILE A N 1
ATOM 1426 C CA . ILE A 1 181 ? 39.592 30.678 12.928 1.00 9.56 181 ILE A CA 1
ATOM 1427 C C . ILE A 1 181 ? 38.457 29.739 12.590 1.00 10.26 181 ILE A C 1
ATOM 1428 O O . ILE A 1 181 ? 38.513 29.000 11.595 1.00 12.45 181 ILE A O 1
ATOM 1433 N N . TRP A 1 182 ? 37.370 29.779 13.329 1.00 10.98 182 TRP A N 1
ATOM 1434 C CA . TRP A 1 182 ? 36.170 29.008 13.063 1.00 11.27 182 TRP A CA 1
ATOM 1435 C C . TRP A 1 182 ? 34.991 29.862 13.431 1.00 10.86 182 TRP A C 1
ATOM 1436 O O . TRP A 1 182 ? 35.030 30.575 14.455 1.00 11.99 182 TRP A O 1
ATOM 1447 N N . GLU A 1 183 ? 33.906 29.830 12.679 1.00 10.73 183 GLU A N 1
ATOM 1448 C CA . GLU A 1 183 ? 32.660 30.463 13.067 1.00 10.66 183 GLU A CA 1
ATOM 1449 C C . GLU A 1 183 ? 31.556 29.629 12.462 1.00 9.74 183 GLU A C 1
ATOM 1450 O O . GLU A 1 183 ? 31.689 29.035 11.388 1.00 9.87 183 GLU A O 1
ATOM 1456 N N . SER A 1 184 ? 30.411 29.561 13.146 1.00 10.91 184 SER A N 1
ATOM 1457 C CA . SER A 1 184 ? 29.361 28.637 12.733 1.00 9.69 184 SER A CA 1
ATOM 1458 C C . SER A 1 184 ? 28.787 28.891 11.341 1.00 9.59 184 SER A C 1
ATOM 1459 O O . SER A 1 184 ? 28.271 27.927 10.709 1.00 9.99 184 SER A O 1
ATOM 1462 N N . SER A 1 185 ? 28.803 30.117 10.859 1.00 9.12 185 SER A N 1
ATOM 1463 C CA . SER A 1 185 ? 28.291 30.463 9.531 1.00 10.38 185 SER A CA 1
ATOM 1464 C C . SER A 1 185 ? 29.355 30.385 8.435 1.00 9.76 185 SER A C 1
ATOM 1465 O O . SER A 1 185 ? 29.033 30.590 7.254 1.00 10.51 185 SER A O 1
ATOM 1470 N N . ALA A 1 186 ? 30.638 30.144 8.795 1.00 9.89 186 ALA A N 1
ATOM 1471 C CA . ALA A 1 186 ? 31.668 30.168 7.780 1.00 10.06 186 ALA A CA 1
ATOM 1472 C C . ALA A 1 186 ? 31.493 28.973 6.829 1.00 9.85 186 ALA A C 1
ATOM 1473 O O . ALA A 1 186 ? 31.279 27.841 7.293 1.00 14.09 186 ALA A O 1
ATOM 1475 N N . VAL A 1 187 ? 31.621 29.237 5.548 1.00 8.45 187 VAL A N 1
ATOM 1476 C CA . VAL A 1 187 ? 31.646 28.227 4.520 1.00 9.43 187 VAL A CA 1
ATOM 1477 C C . VAL A 1 187 ? 33.068 27.896 4.064 1.00 9.00 187 VAL A C 1
ATOM 1478 O O . VAL A 1 187 ? 33.323 26.797 3.561 1.00 11.00 187 VAL A O 1
ATOM 1482 N N . VAL A 1 188 ? 34.014 28.824 4.248 1.00 10.25 188 VAL A N 1
ATOM 1483 C CA . VAL A 1 188 ? 35.442 28.574 4.068 1.00 12.31 188 VAL A CA 1
ATOM 1484 C C . VAL A 1 188 ? 36.201 29.475 5.045 1.00 9.50 188 VAL A C 1
ATOM 1485 O O . VAL A 1 188 ? 35.846 30.639 5.226 1.00 12.03 188 VAL A O 1
ATOM 1491 N N . ALA A 1 189 ? 37.197 28.906 5.704 1.00 10.43 189 ALA A N 1
ATOM 1492 C CA . ALA A 1 189 ? 38.095 29.645 6.580 1.00 10.04 189 ALA A CA 1
ATOM 1493 C C . ALA A 1 189 ? 39.527 29.324 6.074 1.00 9.95 189 ALA A C 1
ATOM 1494 O O . ALA A 1 189 ? 39.827 28.207 5.707 1.00 12.36 189 ALA A O 1
ATOM 1496 N N . SER A 1 190 ? 40.390 30.309 6.061 1.00 9.40 190 SER A N 1
ATOM 1497 C CA . SER A 1 190 ? 41.772 30.090 5.628 1.00 9.46 190 SER A CA 1
ATOM 1498 C C . SER A 1 190 ? 42.711 30.973 6.390 1.00 10.54 190 SER A C 1
ATOM 1499 O O . SER A 1 190 ? 42.346 32.023 6.925 1.00 11.00 190 SER A O 1
ATOM 1502 N N . PHE A 1 191 ? 44.000 30.554 6.402 1.00 10.00 191 PHE A N 1
ATOM 1503 C CA . PHE A 1 191 ? 45.039 31.441 6.911 1.00 10.69 191 PHE A CA 1
ATOM 1504 C C . PHE A 1 191 ? 46.305 31.188 6.063 1.00 10.62 191 PHE A C 1
ATOM 1505 O O . PHE A 1 191 ? 46.547 30.114 5.474 1.00 10.65 191 PHE A O 1
ATOM 1513 N N . GLU A 1 192 ? 47.120 32.220 6.066 1.00 10.50 192 GLU A N 1
ATOM 1514 C CA . GLU A 1 192 ? 48.475 32.173 5.461 1.00 12.00 192 GLU A CA 1
ATOM 1515 C C . GLU A 1 192 ? 49.410 33.032 6.317 1.00 9.71 192 GLU A C 1
ATOM 1516 O O . GLU A 1 192 ? 49.009 34.019 6.892 1.00 12.00 192 GLU A O 1
ATOM 1527 N N . ALA A 1 193 ? 50.649 32.542 6.466 1.00 8.58 193 ALA A N 1
ATOM 1528 C CA . ALA A 1 193 ? 51.647 33.304 7.162 1.00 7.89 193 ALA A CA 1
ATOM 1529 C C . ALA A 1 193 ? 52.967 33.224 6.386 1.00 7.36 193 ALA A C 1
ATOM 1530 O O . ALA A 1 193 ? 53.263 32.213 5.736 1.00 8.09 193 ALA A O 1
ATOM 1532 N N . THR A 1 194 ? 53.748 34.257 6.527 1.00 7.39 194 THR A N 1
ATOM 1533 C CA . THR A 1 194 ? 55.114 34.308 5.927 1.00 6.98 194 THR A CA 1
ATOM 1534 C C . THR A 1 194 ? 56.026 34.955 6.953 1.00 7.07 194 THR A C 1
ATOM 1535 O O . THR A 1 194 ? 55.658 35.955 7.598 1.00 8.57 194 THR A O 1
ATOM 1539 N N . PHE A 1 195 ? 57.256 34.457 7.122 1.00 7.06 195 PHE A N 1
ATOM 1540 C CA . PHE A 1 195 ? 58.229 35.187 7.888 1.00 7.25 195 PHE A CA 1
ATOM 1541 C C . PHE A 1 195 ? 59.613 35.013 7.249 1.00 6.73 195 PHE A C 1
ATOM 1542 O O . PHE A 1 195 ? 59.904 33.999 6.593 1.00 8.03 195 PHE A O 1
ATOM 1550 N N . THR A 1 196 ? 60.460 36.026 7.431 1.00 7.09 196 THR A N 1
ATOM 1551 C CA . THR A 1 196 ? 61.849 36.006 6.979 1.00 6.64 196 THR A CA 1
ATOM 1552 C C . THR A 1 196 ? 62.732 36.010 8.222 1.00 6.10 196 THR A C 1
ATOM 1553 O O . THR A 1 196 ? 62.442 36.708 9.191 1.00 7.62 196 THR A O 1
ATOM 1560 N N . PHE A 1 197 ? 63.793 35.187 8.159 1.00 6.65 197 PHE A N 1
ATOM 1561 C CA . PHE A 1 197 ? 64.579 34.914 9.343 1.00 6.78 197 PHE A CA 1
ATOM 1562 C C . PHE A 1 197 ? 66.091 34.876 8.964 1.00 6.62 197 PHE A C 1
ATOM 1563 O O . PHE A 1 197 ? 66.461 34.549 7.865 1.00 8.28 197 PHE A O 1
ATOM 1571 N N . LEU A 1 198 ? 66.891 35.105 10.015 1.00 7.33 198 LEU A N 1
ATOM 1572 C CA . LEU A 1 198 ? 68.360 35.014 9.906 1.00 7.85 198 LEU A CA 1
ATOM 1573 C C . LEU A 1 198 ? 68.838 34.211 11.125 1.00 8.16 198 LEU A C 1
ATOM 1574 O O . LEU A 1 198 ? 68.803 34.717 12.252 1.00 8.99 198 LEU A O 1
ATOM 1579 N N . ILE A 1 199 ? 69.270 32.984 10.859 1.00 8.07 199 ILE A N 1
ATOM 1580 C CA . ILE A 1 199 ? 69.811 32.078 11.879 1.00 8.23 199 ILE A CA 1
ATOM 1581 C C . ILE A 1 199 ? 71.349 32.051 11.625 1.00 8.55 199 ILE A C 1
ATOM 1582 O O . ILE A 1 199 ? 71.780 31.595 10.554 1.00 9.63 199 ILE A O 1
ATOM 1587 N N . LYS A 1 200 ? 72.089 32.534 12.608 1.00 10.09 200 LYS A N 1
ATOM 1588 C CA . LYS A 1 200 ? 73.572 32.589 12.506 1.00 12.86 200 LYS A CA 1
ATOM 1589 C C . LYS A 1 200 ? 74.141 31.994 13.783 1.00 9.57 200 LYS A C 1
ATOM 1590 O O . LYS A 1 200 ? 73.645 32.193 14.885 1.00 9.93 200 LYS A O 1
ATOM 1596 N N . SER A 1 201 ? 75.254 31.318 13.633 1.00 10.90 201 SER A N 1
ATOM 1597 C CA . SER A 1 201 ? 75.940 30.785 14.788 1.00 10.42 201 SER A CA 1
ATOM 1598 C C . SER A 1 201 ? 77.414 30.794 14.532 1.00 10.70 201 SER A C 1
ATOM 1599 O O . SER A 1 201 ? 77.823 30.468 13.411 1.00 11.74 201 SER A O 1
ATOM 1602 N N . PRO A 1 202 ? 78.236 30.979 15.582 1.00 12.46 202 PRO A N 1
ATOM 1603 C CA . PRO A 1 202 ? 79.700 30.757 15.429 1.00 13.49 202 PRO A CA 1
ATOM 1604 C C . PRO A 1 202 ? 80.052 29.314 15.302 1.00 13.55 202 PRO A C 1
ATOM 1605 O O . PRO A 1 202 ? 81.241 29.055 15.085 1.00 17.75 202 PRO A O 1
ATOM 1609 N N . ASP A 1 203 ? 79.178 28.349 15.472 1.00 14.38 203 ASP A N 1
ATOM 1610 C CA . ASP A 1 203 ? 79.392 26.976 15.701 1.00 13.05 203 ASP A CA 1
ATOM 1611 C C . ASP A 1 203 ? 78.927 26.120 14.505 1.00 13.60 203 ASP A C 1
ATOM 1612 O O . ASP A 1 203 ? 77.990 26.442 13.775 1.00 14.20 203 ASP A O 1
ATOM 1617 N N . SER A 1 204 ? 79.626 25.015 14.344 1.00 13.15 204 SER A N 1
ATOM 1618 C CA . SER A 1 204 ? 79.235 24.019 13.313 1.00 13.39 204 SER A CA 1
ATOM 1619 C C . SER A 1 204 ? 77.878 23.356 13.598 1.00 12.36 204 SER A C 1
ATOM 1620 O O . SER A 1 204 ? 77.269 22.787 12.687 1.00 16.66 204 SER A O 1
ATOM 1625 N N . HIS A 1 205 ? 77.391 23.412 14.785 1.00 10.35 205 HIS A N 1
ATOM 1626 C CA . HIS A 1 205 ? 76.161 22.801 15.264 1.00 8.80 205 HIS A CA 1
ATOM 1627 C C . HIS A 1 205 ? 75.269 23.891 15.879 1.00 8.68 205 HIS A C 1
ATOM 1628 O O . HIS A 1 205 ? 75.203 24.023 17.118 1.00 10.20 205 HIS A O 1
ATOM 1635 N N . PRO A 1 206 ? 74.507 24.626 15.062 1.00 8.45 206 PRO A N 1
ATOM 1636 C CA . PRO A 1 206 ? 73.528 25.571 15.628 1.00 8.65 206 PRO A CA 1
ATOM 1637 C C . PRO A 1 206 ? 72.400 24.800 16.323 1.00 7.48 206 PRO A C 1
ATOM 1638 O O . PRO A 1 206 ? 72.095 23.654 16.022 1.00 8.00 206 PRO A O 1
ATOM 1642 N N . ALA A 1 207 ? 71.721 25.501 17.252 1.00 6.79 207 ALA A N 1
ATOM 1643 C CA . ALA A 1 207 ? 70.463 24.970 17.844 1.00 6.31 207 ALA A CA 1
ATOM 1644 C C . ALA A 1 207 ? 69.708 26.155 18.391 1.00 6.43 207 ALA A C 1
ATOM 1645 O O . ALA A 1 207 ? 70.302 27.193 18.734 1.00 6.74 207 ALA A O 1
ATOM 1647 N N . ASP A 1 208 ? 68.357 26.022 18.614 1.00 6.32 208 ASP A N 1
ATOM 1648 C CA . ASP A 1 208 ? 67.536 24.838 18.399 1.00 6.27 208 ASP A CA 1
ATOM 1649 C C . ASP A 1 208 ? 66.515 24.971 17.267 1.00 6.20 208 ASP A C 1
ATOM 1650 O O . ASP A 1 208 ? 66.061 23.942 16.717 1.00 6.86 208 ASP A O 1
ATOM 1655 N N . GLY A 1 209 ? 66.117 26.199 16.931 1.00 6.33 209 GLY A N 1
ATOM 1656 C CA . GLY A 1 209 ? 65.212 26.426 15.809 1.00 6.64 209 GLY A CA 1
ATOM 1657 C C . GLY A 1 209 ? 64.208 27.569 16.103 1.00 5.73 209 GLY A C 1
ATOM 1658 O O . GLY A 1 209 ? 64.232 28.207 17.134 1.00 6.53 209 GLY A O 1
ATOM 1659 N N . ILE A 1 210 ? 63.362 27.756 15.080 1.00 5.75 210 ILE A N 1
ATOM 1660 C CA . ILE A 1 210 ? 62.299 28.785 15.080 1.00 5.75 210 ILE A CA 1
ATOM 1661 C C . ILE A 1 210 ? 61.001 28.087 14.687 1.00 5.79 210 ILE A C 1
ATOM 1662 O O . ILE A 1 210 ? 61.020 27.219 13.814 1.00 7.27 210 ILE A O 1
ATOM 1667 N N . ALA A 1 211 ? 59.875 28.505 15.246 1.00 5.77 211 ALA A N 1
ATOM 1668 C CA . ALA A 1 211 ? 58.573 27.950 14.841 1.00 5.95 211 ALA A CA 1
ATOM 1669 C C . ALA A 1 211 ? 57.557 29.104 14.682 1.00 5.73 211 ALA A C 1
ATOM 1670 O O . ALA A 1 211 ? 57.541 30.079 15.434 1.00 7.21 211 ALA A O 1
ATOM 1672 N N . PHE A 1 212 ? 56.660 28.923 13.702 1.00 5.51 212 PHE A N 1
ATOM 1673 C CA . PHE A 1 212 ? 55.371 29.670 13.644 1.00 5.54 212 PHE A CA 1
ATOM 1674 C C . PHE A 1 212 ? 54.337 28.797 14.341 1.00 5.68 212 PHE A C 1
ATOM 1675 O O . PHE A 1 212 ? 54.255 27.582 14.074 1.00 6.96 212 PHE A O 1
ATOM 1683 N N . PHE A 1 213 ? 53.561 29.383 15.248 1.00 5.67 213 PHE A N 1
ATOM 1684 C CA . PHE A 1 213 ? 52.593 28.566 16.013 1.00 6.12 213 PHE A CA 1
ATOM 1685 C C . PHE A 1 213 ? 51.260 29.318 16.149 1.00 5.83 213 PHE A C 1
ATOM 1686 O O . PHE A 1 213 ? 51.133 30.521 16.019 1.00 6.55 213 PHE A O 1
ATOM 1694 N N . ILE A 1 214 ? 50.255 28.460 16.460 1.00 6.22 214 ILE A N 1
ATOM 1695 C CA . ILE A 1 214 ? 48.874 28.900 16.743 1.00 6.40 214 ILE A CA 1
ATOM 1696 C C . ILE A 1 214 ? 48.491 28.202 18.032 1.00 6.95 214 ILE A C 1
ATOM 1697 O O . ILE A 1 214 ? 48.757 27.007 18.251 1.00 7.79 214 ILE A O 1
ATOM 1702 N N . SER A 1 215 ? 47.898 28.969 18.968 1.00 7.14 215 SER A N 1
ATOM 1703 C CA . SER A 1 215 ? 47.676 28.521 20.299 1.00 8.38 215 SER A CA 1
ATOM 1704 C C . SER A 1 215 ? 46.365 29.070 20.886 1.00 7.35 215 SER A C 1
ATOM 1705 O O . SER A 1 215 ? 45.767 30.005 20.373 1.00 7.29 215 SER A O 1
ATOM 1710 N N . ASN A 1 216 ? 45.956 28.493 22.014 1.00 8.37 216 ASN A N 1
ATOM 1711 C CA . ASN A 1 216 ? 44.976 29.182 22.856 1.00 8.38 216 ASN A CA 1
ATOM 1712 C C . ASN A 1 216 ? 45.403 30.613 23.113 1.00 8.47 216 ASN A C 1
ATOM 1713 O O . ASN A 1 216 ? 46.606 30.924 23.188 1.00 8.99 216 ASN A O 1
ATOM 1718 N N . ILE A 1 217 ? 44.420 31.518 23.294 1.00 8.51 217 ILE A N 1
ATOM 1719 C CA . ILE A 1 217 ? 44.724 32.955 23.368 1.00 8.77 217 ILE A CA 1
ATOM 1720 C C . ILE A 1 217 ? 45.629 33.304 24.519 1.00 8.86 217 ILE A C 1
ATOM 1721 O O . ILE A 1 217 ? 46.403 34.266 24.446 1.00 10.16 217 ILE A O 1
ATOM 1726 N N . ASP A 1 218 ? 45.545 32.552 25.626 1.00 9.65 218 ASP A N 1
ATOM 1727 C CA . ASP A 1 218 ? 46.299 32.820 26.843 1.00 10.06 218 ASP A CA 1
ATOM 1728 C C . ASP A 1 218 ? 47.610 31.988 26.900 1.00 9.88 218 ASP A C 1
ATOM 1729 O O . ASP A 1 218 ? 48.190 31.862 27.995 1.00 12.19 218 ASP A O 1
ATOM 1736 N N . SER A 1 219 ? 48.106 31.481 25.807 1.00 9.06 219 SER A N 1
ATOM 1737 C CA . SER A 1 219 ? 49.339 30.669 25.812 1.00 10.08 219 SER A CA 1
ATOM 1738 C C . SER A 1 219 ? 50.521 31.464 26.385 1.00 9.56 219 SER A C 1
ATOM 1739 O O . SER A 1 219 ? 50.740 32.638 26.058 1.00 9.92 219 SER A O 1
ATOM 1742 N N . SER A 1 220 ? 51.364 30.719 27.086 1.00 9.71 220 SER A N 1
ATOM 1743 C CA . SER A 1 220 ? 52.594 31.244 27.697 1.00 10.12 220 SER A CA 1
ATOM 1744 C C . SER A 1 220 ? 53.719 30.210 27.508 1.00 9.11 220 SER A C 1
ATOM 1745 O O . SER A 1 220 ? 53.455 29.033 27.279 1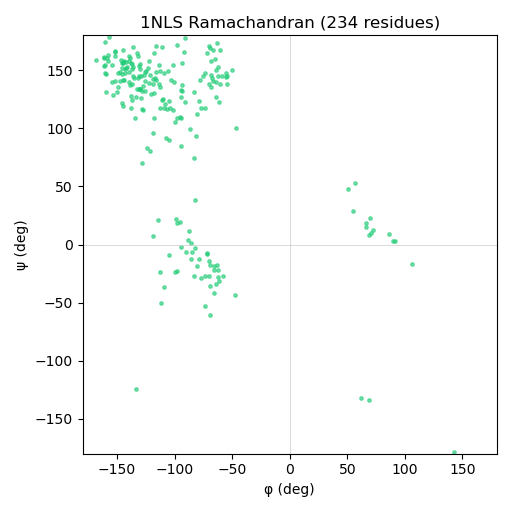.00 10.33 220 SER A O 1
ATOM 1750 N N . ILE A 1 221 ? 54.957 30.670 27.666 1.00 9.12 221 ILE A N 1
ATOM 1751 C CA . ILE A 1 221 ? 56.104 29.742 27.502 1.00 8.62 221 ILE A CA 1
ATOM 1752 C C . ILE A 1 221 ? 56.018 28.690 28.585 1.00 9.33 221 ILE A C 1
ATOM 1753 O O . ILE A 1 221 ? 55.997 29.004 29.799 1.00 10.57 221 ILE A O 1
ATOM 1758 N N . PRO A 1 222 ? 56.052 27.391 28.253 1.00 9.34 222 PRO A N 1
ATOM 1759 C CA . PRO A 1 222 ? 56.043 26.356 29.274 1.00 9.86 222 PRO A CA 1
ATOM 1760 C C . PRO A 1 222 ? 57.360 26.369 30.071 1.00 9.83 222 PRO A C 1
ATOM 1761 O O . PRO A 1 222 ? 58.455 26.604 29.540 1.00 10.07 222 PRO A O 1
ATOM 1765 N N . SER A 1 223 ? 57.301 26.060 31.359 1.00 11.51 223 SER A N 1
ATOM 1766 C CA . SER A 1 223 ? 58.488 25.905 32.157 1.00 13.02 223 SER A CA 1
ATOM 1767 C C . SER A 1 223 ? 59.439 24.868 31.495 1.00 11.05 223 SER A C 1
ATOM 1768 O O . SER A 1 223 ? 59.051 23.781 31.060 1.00 12.93 223 SER A O 1
ATOM 1773 N N . GLY A 1 224 ? 60.745 25.182 31.492 1.00 11.87 224 GLY A N 1
ATOM 1774 C CA . GLY A 1 224 ? 61.718 24.263 31.016 1.00 11.34 224 GLY A CA 1
ATOM 1775 C C . GLY A 1 224 ? 61.729 23.993 29.539 1.00 10.62 224 GLY A C 1
ATOM 1776 O O . GLY A 1 224 ? 62.203 22.905 29.124 1.00 14.23 224 GLY A O 1
ATOM 1777 N N . SER A 1 225 ? 61.216 24.875 28.702 1.00 9.66 225 SER A N 1
ATOM 1778 C CA . SER A 1 225 ? 61.068 24.661 27.282 1.00 8.57 225 SER A CA 1
ATOM 1779 C C . SER A 1 225 ? 62.158 25.286 26.435 1.00 7.78 225 SER A C 1
ATOM 1780 O O . SER A 1 225 ? 61.984 25.532 25.216 1.00 8.96 225 SER A O 1
ATOM 1783 N N . THR A 1 226 ? 63.321 25.539 27.051 1.00 8.28 226 THR A N 1
ATOM 1784 C CA . THR A 1 226 ? 64.520 25.871 26.279 1.00 7.74 226 THR A CA 1
ATOM 1785 C C . THR A 1 226 ? 64.908 24.695 25.391 1.00 7.10 226 THR A C 1
ATOM 1786 O O . THR A 1 226 ? 64.337 23.614 25.430 1.00 7.27 226 THR A O 1
ATOM 1790 N N . GLY A 1 227 ? 65.906 24.922 24.532 1.00 7.30 227 GLY A N 1
ATOM 1791 C CA . GLY A 1 227 ? 66.520 23.833 23.811 1.00 7.22 227 GLY A CA 1
ATOM 1792 C C . GLY A 1 227 ? 65.520 23.118 22.891 1.00 6.57 227 GLY A C 1
ATOM 1793 O O . GLY A 1 227 ? 64.807 23.773 22.090 1.00 7.06 227 GLY A O 1
ATOM 1794 N N . ARG A 1 228 ? 65.501 21.812 22.945 1.00 6.81 228 ARG A N 1
ATOM 1795 C CA . ARG A 1 228 ? 64.788 20.994 21.970 1.00 6.94 228 ARG A CA 1
ATOM 1796 C C . ARG A 1 228 ? 63.257 21.226 21.976 1.00 6.48 228 ARG A C 1
ATOM 1797 O O . ARG A 1 228 ? 62.593 20.792 21.025 1.00 7.54 228 ARG A O 1
ATOM 1805 N N . LEU A 1 229 ? 62.717 21.810 23.030 1.00 6.23 229 LEU A N 1
ATOM 1806 C CA . LEU A 1 229 ? 61.241 22.046 23.150 1.00 7.63 229 LEU A CA 1
ATOM 1807 C C . LEU A 1 229 ? 60.757 23.313 22.493 1.00 6.95 229 LEU A C 1
ATOM 1808 O O . LEU A 1 229 ? 59.511 23.527 22.452 1.00 7.41 229 LEU A O 1
ATOM 1813 N N . LEU A 1 230 ? 61.656 24.171 21.986 1.00 6.75 230 LEU A N 1
ATOM 1814 C CA . LEU A 1 230 ? 61.351 25.246 21.053 1.00 6.60 230 LEU A CA 1
ATOM 1815 C C . LEU A 1 230 ? 60.477 26.326 21.645 1.00 6.82 230 LEU A C 1
ATOM 1816 O O . LEU A 1 230 ? 59.864 27.131 20.905 1.00 7.67 230 LEU A O 1
ATOM 1821 N N . GLY A 1 231 ? 60.394 26.420 22.992 1.00 6.46 231 GLY A N 1
ATOM 1822 C CA . GLY A 1 231 ? 59.491 27.372 23.663 1.00 7.69 231 GLY A CA 1
ATOM 1823 C C . GLY A 1 231 ? 57.998 27.007 23.531 1.00 7.36 231 GLY A C 1
ATOM 1824 O O . GLY A 1 231 ? 57.179 27.852 23.902 1.00 8.46 231 GLY A O 1
ATOM 1825 N N . LEU A 1 232 ? 57.697 25.814 23.034 1.00 7.82 232 LEU A N 1
ATOM 1826 C CA . LEU A 1 232 ? 56.323 25.424 22.709 1.00 8.21 232 LEU A CA 1
ATOM 1827 C C . LEU A 1 232 ? 55.693 24.384 23.631 1.00 8.35 232 LEU A C 1
ATOM 1828 O O . LEU A 1 232 ? 54.483 24.447 23.863 1.00 9.56 232 LEU A O 1
ATOM 1833 N N . PHE A 1 233 ? 56.493 23.421 24.094 1.00 8.07 233 PHE A N 1
ATOM 1834 C CA . PHE A 1 233 ? 55.966 22.252 24.783 1.00 8.98 233 PHE A CA 1
ATOM 1835 C C . PHE A 1 233 ? 56.595 22.047 26.130 1.00 9.10 233 PHE A C 1
ATOM 1836 O O . PHE A 1 233 ? 57.776 22.416 26.345 1.00 9.96 233 PHE A O 1
ATOM 1844 N N . PRO A 1 234 ? 55.846 21.500 27.084 1.00 10.87 234 PRO A N 1
ATOM 1845 C CA . PRO A 1 234 ? 56.410 21.294 28.457 1.00 12.57 234 PRO A CA 1
ATOM 1846 C C . PRO A 1 234 ? 57.266 20.067 28.563 1.00 12.10 234 PRO A C 1
ATOM 1847 O O . PRO A 1 234 ? 57.945 19.849 29.576 1.00 14.11 234 PRO A O 1
ATOM 1851 N N . ASP A 1 235 ? 57.156 19.119 27.628 1.00 11.50 235 ASP A N 1
ATOM 1852 C CA . ASP A 1 235 ? 57.870 17.857 27.654 1.00 11.80 235 ASP A CA 1
ATOM 1853 C C . ASP A 1 235 ? 57.942 17.353 26.210 1.00 10.59 235 ASP A C 1
ATOM 1854 O O . ASP A 1 235 ? 57.428 17.990 25.294 1.00 10.33 235 ASP A O 1
ATOM 1859 N N . ALA A 1 236 ? 58.608 16.205 26.062 1.00 12.64 236 ALA A N 1
ATOM 1860 C CA . ALA A 1 236 ? 58.797 15.618 24.745 1.00 13.27 236 ALA A CA 1
ATOM 1861 C C . ALA A 1 236 ? 57.815 14.525 24.407 1.00 15.95 236 ALA A C 1
ATOM 1862 O O . ALA A 1 236 ? 58.070 13.700 23.525 1.00 18.73 236 ALA A O 1
ATOM 1864 N N . ASN A 1 237 ? 56.686 14.475 25.136 1.00 14.14 237 ASN A N 1
ATOM 1865 C CA . ASN A 1 237 ? 55.705 13.457 24.856 1.00 16.73 237 ASN A CA 1
ATOM 1866 C C . ASN A 1 237 ? 55.134 13.625 23.463 1.00 15.98 237 ASN A C 1
ATOM 1867 O O . ASN A 1 237 ? 54.932 14.731 22.975 1.00 15.50 237 ASN A O 1
#

Radius of gyration: 16.94 Å; Cα contacts (8 Å, |Δi|>4): 699; chains: 1; bounding box: 54×3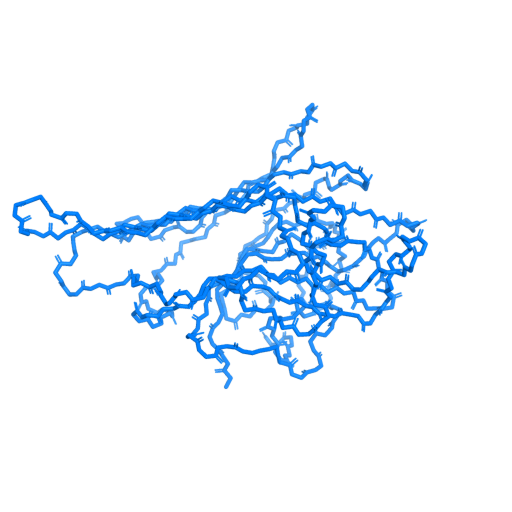9×37 Å

Solvent-accessible surface area: 10652 Å² total; per-residue (Å²): 135,47,37,3,2,1,2,1,0,8,3,49,47,16,85,108,9,57,12,28,90,76,40,0,0,0,0,0,13,125,12,4,104,31,99,98,50,25,110,8,108,32,68,57,26,117,62,0,34,0,81,0,96,17,43,20,101,98,74,118,2,17,1,55,2,39,13,103,166,47,140,71,15,81,7,22,70,97,19,38,2,50,123,26,11,58,70,116,0,41,0,0,0,0,0,0,0,12,173,101,54,0,14,0,8,0,46,17,1,21,2,30,5,80,14,89,20,110,58,134,158,78,72,98,75,52,104,15,119,12,104,134,2,33,171,94,39,160,56,12,53,67,31,58,35,8,53,14,16,86,134,28,33,0,23,0,1,108,38,39,133,111,42,43,8,68,30,76,2,22,0,0,0,2,21,130,35,57,3,40,14,109,54,91,44,31,91,37,11,36,10,98,2,33,0,26,0,51,2,103,2,98,49,106,108,15,2,9,0,0,0,3,0,3,0,25,72,111,4,63,40,21,108,65,1,52,10,90,17,2,0,1,11,72,65,25,140